Protein AF-A0A5D0V9N5-F1 (afdb_monomer_lite)

pLDDT: mean 90.06, std 8.29, range [40.25, 98.62]

Sequence (244 aa):
MILATLFYDLTHVVIFLVSGIFFWKWIILKLGLVAAMRKLPEWVETPKPIVLSVAAILLSPHAFHIARLGWYDSPALVLSDVYAVTNDGKEVRVPSNFFGTWSVTAAQHRLGRVSSNHFPTVTWGTTQSIRVHENAMKDCSFGTGEDWPFRTNPSKISRIVQLNHAYAEQQAAGRENFHYNWFPHHIWSNPLSFSDFNVVALKEIDHYLYRTVSACVRLGPDGPDVTEVARDEFEIPLLPDVKD

Secondary structure (DSSP, 8-state):
-HHHHHHHHHHHHHHHHHH-B--HHHHHHHHHHHHHHTTS-GGGGSHHHHHHHHHHHHHHHHHS-------B--SEEEEEEEEEEETT--EEEPPGGGGGGGHHHHHTT-S-BS-TTS-S--GGG-BS-HHHHHHHHHHS---TT---TTB--HHHHHHHHHHHHHHHHHHHTTSS---GGGS--SBPPPGGGGTTGGG--GGGEEEEEEEEEEEEEEEETTEEEEEEEEEEEEEEESS-----

Foldseek 3Di:
DLVVLVVVLVVQVVCCVVPVQHPVVSVVVSVVVSVVVVPDDPCCVDVPVVVVVVVCVVCVVVVDPDDDPDKDAFLWFKAKWKWFQFPVRDTATDQLLLLQVCSVCNQQNQLADADPQGQLAGGGRIGPDPVSRVCRRPPSDDDPPRDGPNHDHPVSSLVSQLVSLVVQVVCCVPPQGRPSVVRDDSRGDDCVVRVVVRPHGSVRGQWMKIKMWTWGWDQDPVGIDIHTDDMDMDIRGNDPPPDD

Radius of gyration: 22.36 Å; chains: 1; bounding box: 56×38×58 Å

Structure (mmCIF, N/CA/C/O backbone):
data_AF-A0A5D0V9N5-F1
#
_entry.id   AF-A0A5D0V9N5-F1
#
loop_
_atom_site.group_PDB
_atom_site.id
_atom_site.type_symbol
_atom_site.label_atom_id
_atom_site.label_alt_id
_atom_site.label_comp_id
_atom_site.label_asym_id
_atom_site.label_entity_id
_atom_site.label_seq_id
_atom_site.pdbx_PDB_ins_code
_atom_site.Cartn_x
_atom_site.Cartn_y
_atom_site.Cartn_z
_atom_site.occupancy
_atom_site.B_iso_or_equiv
_atom_site.auth_seq_id
_atom_site.auth_comp_id
_atom_site.auth_asym_id
_atom_site.auth_atom_id
_atom_site.pdbx_PDB_model_num
ATOM 1 N N . MET A 1 1 ? 20.367 -11.073 -26.911 1.00 70.38 1 MET A N 1
ATOM 2 C CA . MET A 1 1 ? 19.261 -10.391 -26.189 1.00 70.38 1 MET A CA 1
ATOM 3 C C . MET A 1 1 ? 18.203 -11.343 -25.624 1.00 70.38 1 MET A C 1
ATOM 5 O O . MET A 1 1 ? 17.833 -11.179 -24.471 1.00 70.38 1 MET A O 1
ATOM 9 N N . ILE A 1 2 ? 17.769 -12.373 -26.365 1.00 77.88 2 ILE A N 1
ATOM 10 C CA . ILE A 1 2 ? 16.736 -13.336 -25.916 1.00 77.88 2 ILE A CA 1
ATOM 11 C C . ILE A 1 2 ? 17.064 -14.009 -24.568 1.00 77.88 2 ILE A C 1
ATOM 13 O O . ILE A 1 2 ? 16.205 -14.064 -23.694 1.00 77.88 2 ILE A O 1
ATOM 17 N N . LEU A 1 3 ? 18.305 -14.474 -24.374 1.00 79.88 3 LEU A N 1
ATOM 18 C CA . LEU A 1 3 ? 18.749 -15.098 -23.116 1.00 79.88 3 LEU A CA 1
ATOM 19 C C . LEU A 1 3 ? 18.584 -14.171 -21.903 1.00 79.88 3 LEU A C 1
ATOM 21 O O . LEU A 1 3 ? 18.102 -14.610 -20.865 1.00 79.88 3 LEU A O 1
ATOM 25 N N . ALA A 1 4 ? 18.919 -12.886 -22.046 1.00 77.44 4 ALA A N 1
ATOM 26 C CA . ALA A 1 4 ? 18.750 -11.906 -20.976 1.00 77.44 4 ALA A CA 1
ATOM 27 C C . ALA A 1 4 ? 17.265 -11.690 -20.641 1.00 77.44 4 ALA A C 1
ATOM 29 O O . ALA A 1 4 ? 16.904 -11.607 -19.472 1.00 77.44 4 ALA A O 1
ATOM 30 N N . THR A 1 5 ? 16.392 -11.656 -21.653 1.00 80.19 5 THR A N 1
ATOM 31 C CA . THR A 1 5 ? 14.940 -11.524 -21.460 1.00 80.19 5 THR A CA 1
ATOM 32 C C . THR A 1 5 ? 14.343 -12.733 -20.735 1.00 80.19 5 THR A C 1
ATOM 34 O O . THR A 1 5 ? 13.574 -12.552 -19.794 1.00 80.19 5 THR A O 1
ATOM 37 N N . LEU A 1 6 ? 14.754 -13.950 -21.108 1.00 80.12 6 LEU A N 1
ATOM 38 C CA . LEU A 1 6 ? 14.320 -15.185 -20.443 1.00 80.12 6 LEU A CA 1
ATOM 39 C C . LEU A 1 6 ? 14.860 -15.300 -19.011 1.00 80.12 6 LEU A C 1
ATOM 41 O O . LEU A 1 6 ? 14.125 -15.699 -18.113 1.00 80.12 6 LEU A O 1
ATOM 45 N N . PHE A 1 7 ? 16.115 -14.906 -18.776 1.00 85.44 7 PHE A N 1
ATOM 46 C CA . PHE A 1 7 ? 16.672 -14.821 -17.423 1.00 85.44 7 PHE A CA 1
ATOM 47 C C . PHE A 1 7 ? 15.847 -13.870 -16.552 1.00 85.44 7 PHE A C 1
ATOM 49 O O . PHE A 1 7 ? 15.480 -14.202 -15.428 1.00 85.44 7 PHE A O 1
ATOM 56 N N . TYR A 1 8 ? 15.477 -12.715 -17.105 1.00 81.88 8 TYR A N 1
ATOM 57 C CA . TYR A 1 8 ? 14.597 -11.779 -16.428 1.00 81.88 8 TYR A CA 1
ATOM 58 C C . TYR A 1 8 ? 13.246 -12.405 -16.068 1.00 81.88 8 TYR A C 1
ATOM 60 O O . TYR A 1 8 ? 12.734 -12.094 -15.000 1.00 81.88 8 TYR A O 1
ATOM 68 N N . ASP A 1 9 ? 12.638 -13.237 -16.916 1.00 83.38 9 ASP A N 1
ATOM 69 C CA . ASP A 1 9 ? 11.390 -13.945 -16.581 1.00 83.38 9 ASP A CA 1
ATOM 70 C C . ASP A 1 9 ? 11.575 -14.953 -15.451 1.00 83.38 9 ASP A C 1
ATOM 72 O O . ASP A 1 9 ? 10.775 -14.969 -14.513 1.00 83.38 9 ASP A O 1
ATOM 76 N N . LEU A 1 10 ? 12.668 -15.718 -15.479 1.00 87.56 10 LEU A N 1
ATOM 77 C CA . LEU A 1 10 ? 13.018 -16.636 -14.398 1.00 87.56 10 LEU A CA 1
ATOM 78 C C . LEU A 1 10 ? 13.113 -15.904 -13.052 1.00 87.56 10 LEU A C 1
ATOM 80 O O . LEU A 1 10 ? 12.542 -16.364 -12.064 1.00 87.56 10 LEU A O 1
ATOM 84 N N . THR A 1 11 ? 13.737 -14.723 -13.016 1.00 86.56 11 THR A N 1
ATOM 85 C CA . THR A 1 11 ? 13.801 -13.903 -11.796 1.00 86.56 11 THR A CA 1
ATOM 86 C C . THR A 1 11 ? 12.414 -13.518 -11.275 1.00 86.56 11 THR A C 1
ATOM 88 O O . THR A 1 11 ? 12.207 -13.504 -10.066 1.00 86.56 11 THR A O 1
ATOM 91 N N . HIS A 1 12 ? 11.430 -13.252 -12.144 1.00 82.62 12 HIS A N 1
ATOM 92 C CA . HIS A 1 12 ? 10.069 -12.926 -11.691 1.00 82.62 12 HIS A CA 1
ATOM 93 C C . HIS A 1 12 ? 9.355 -14.143 -11.099 1.00 82.62 12 HIS A C 1
ATOM 95 O O . HIS A 1 12 ? 8.605 -13.990 -10.138 1.00 82.62 12 HIS A O 1
ATOM 101 N N . VAL A 1 13 ? 9.610 -15.343 -11.630 1.00 83.06 13 VAL A N 1
ATOM 102 C CA . VAL A 1 13 ? 9.107 -16.589 -11.036 1.00 83.06 13 VAL A CA 1
ATOM 103 C C . VAL A 1 13 ? 9.713 -16.795 -9.648 1.00 83.06 13 VAL A C 1
ATOM 105 O O . VAL A 1 13 ? 8.980 -17.079 -8.707 1.00 83.06 13 VAL A O 1
ATOM 108 N N . VAL A 1 14 ? 11.022 -16.577 -9.486 1.00 86.56 14 VAL A N 1
ATOM 109 C CA . VAL A 1 14 ? 11.685 -16.658 -8.172 1.00 86.56 14 VAL A CA 1
ATOM 110 C C . VAL A 1 14 ? 11.104 -15.634 -7.193 1.00 86.56 14 VAL A C 1
ATOM 112 O O . VAL A 1 14 ? 10.746 -16.004 -6.079 1.00 86.56 14 VAL A O 1
ATOM 115 N N . ILE A 1 15 ? 10.939 -14.372 -7.606 1.00 80.00 15 ILE A N 1
ATOM 116 C CA . ILE A 1 15 ? 10.309 -13.335 -6.773 1.00 80.00 15 ILE A CA 1
ATOM 117 C C . ILE A 1 15 ? 8.901 -13.766 -6.362 1.00 80.00 15 ILE A C 1
ATOM 119 O O . ILE A 1 15 ? 8.553 -13.639 -5.190 1.00 80.00 15 ILE A O 1
ATOM 123 N N . PHE A 1 16 ? 8.105 -14.319 -7.278 1.00 80.81 16 PHE A N 1
ATOM 124 C CA . PHE A 1 16 ? 6.767 -14.801 -6.954 1.00 80.81 16 PHE A CA 1
ATOM 125 C C . PHE A 1 16 ? 6.799 -15.921 -5.909 1.00 80.81 16 PHE A C 1
ATOM 127 O O . PHE A 1 16 ? 6.046 -15.864 -4.944 1.00 80.81 16 PHE A O 1
ATOM 134 N N . LEU A 1 17 ? 7.699 -16.895 -6.049 1.00 79.56 17 LEU A N 1
ATOM 135 C CA . LEU A 1 17 ? 7.822 -17.993 -5.086 1.00 79.56 17 LEU A CA 1
ATOM 136 C C . LEU A 1 17 ? 8.305 -17.525 -3.705 1.00 79.56 17 LEU A C 1
ATOM 138 O O . LEU A 1 17 ? 7.868 -18.072 -2.698 1.00 79.56 17 LEU A O 1
ATOM 142 N N . VAL A 1 18 ? 9.186 -16.522 -3.649 1.00 76.25 18 VAL A N 1
ATOM 143 C CA . VAL A 1 18 ? 9.776 -16.031 -2.390 1.00 76.25 18 VAL A CA 1
ATOM 144 C C . VAL A 1 18 ? 8.897 -14.991 -1.687 1.00 76.25 18 VAL A C 1
ATOM 146 O O . VAL A 1 18 ? 8.837 -14.973 -0.463 1.00 76.25 18 VAL A O 1
ATOM 149 N N . SER A 1 19 ? 8.216 -14.121 -2.438 1.00 68.69 19 SER A N 1
ATOM 150 C CA . SER A 1 19 ? 7.474 -12.966 -1.894 1.00 68.69 19 SER A CA 1
ATOM 151 C C . SER A 1 19 ? 5.970 -12.966 -2.177 1.00 68.69 19 SER A C 1
ATOM 153 O O . SER A 1 19 ? 5.256 -12.104 -1.672 1.00 68.69 19 SER A O 1
ATOM 155 N N . GLY A 1 20 ? 5.476 -13.866 -3.031 1.00 70.00 20 GLY A N 1
ATOM 156 C CA . GLY A 1 20 ? 4.086 -13.871 -3.497 1.00 70.00 20 GLY A CA 1
ATOM 157 C C . GLY A 1 20 ? 3.746 -12.774 -4.518 1.00 70.00 20 GLY A C 1
ATOM 158 O O . GLY A 1 20 ? 2.623 -12.727 -5.024 1.00 70.00 20 GLY A O 1
ATOM 159 N N . ILE A 1 21 ? 4.692 -11.893 -4.866 1.00 75.62 21 ILE A N 1
ATOM 160 C CA . ILE A 1 21 ? 4.460 -10.799 -5.817 1.00 75.62 21 ILE A CA 1
ATOM 161 C C . ILE A 1 21 ? 4.468 -11.346 -7.248 1.00 75.62 21 ILE A C 1
ATOM 163 O O . ILE A 1 21 ? 5.502 -11.778 -7.761 1.00 75.62 21 ILE A O 1
ATOM 167 N N . PHE A 1 22 ? 3.309 -11.305 -7.916 1.00 78.94 22 PHE A N 1
ATOM 168 C CA . PHE A 1 22 ? 3.139 -11.894 -9.243 1.00 78.94 22 PHE A CA 1
ATOM 169 C C . PHE A 1 22 ? 3.098 -10.857 -10.368 1.00 78.94 22 PHE A C 1
ATOM 171 O O . PHE A 1 22 ? 2.072 -10.276 -10.727 1.00 78.94 22 PHE A O 1
ATOM 178 N N . PHE A 1 23 ? 4.243 -10.684 -11.011 1.00 77.56 23 PHE A N 1
ATOM 179 C CA . PHE A 1 23 ? 4.465 -9.753 -12.115 1.00 77.56 23 PHE A CA 1
ATOM 180 C C . PHE A 1 23 ? 4.092 -10.327 -13.495 1.00 77.56 23 PHE A C 1
ATOM 182 O O . PHE A 1 23 ? 4.793 -10.117 -14.483 1.00 77.56 23 PHE A O 1
ATOM 189 N N . TRP A 1 24 ? 2.975 -11.042 -13.596 1.00 80.00 24 TRP A N 1
ATOM 190 C CA . TRP A 1 24 ? 2.583 -11.788 -14.801 1.00 80.00 24 TRP A CA 1
ATOM 191 C C . TRP A 1 24 ? 2.510 -10.951 -16.087 1.00 80.00 24 TRP A C 1
ATOM 193 O O . TRP A 1 24 ? 2.863 -11.431 -17.162 1.00 80.00 24 TRP A O 1
ATOM 203 N N . LYS A 1 25 ? 2.131 -9.670 -15.980 1.00 84.81 25 LYS A N 1
ATOM 204 C CA . LYS A 1 25 ? 2.118 -8.729 -17.114 1.00 84.81 25 LYS A CA 1
ATOM 205 C C . LYS A 1 25 ? 3.505 -8.578 -17.747 1.00 84.81 25 LYS A C 1
ATOM 207 O O . LYS A 1 25 ? 3.617 -8.512 -18.968 1.00 84.81 25 LYS A O 1
ATOM 212 N N . TRP A 1 26 ? 4.556 -8.560 -16.925 1.00 83.25 26 TRP A N 1
ATOM 213 C CA . TRP A 1 26 ? 5.937 -8.456 -17.393 1.00 83.25 26 TRP A CA 1
ATOM 214 C C . TRP A 1 26 ? 6.395 -9.726 -18.098 1.00 83.25 26 TRP A C 1
ATOM 216 O O . TRP A 1 26 ? 7.095 -9.619 -19.099 1.00 83.25 26 TRP A O 1
ATOM 226 N N . ILE A 1 27 ? 5.954 -10.895 -17.626 1.00 83.31 27 ILE A N 1
ATOM 227 C CA . ILE A 1 27 ? 6.230 -12.179 -18.282 1.00 83.31 27 ILE A CA 1
ATOM 228 C C . ILE A 1 27 ? 5.608 -12.190 -19.683 1.00 83.31 27 ILE A C 1
ATOM 230 O O . ILE A 1 27 ? 6.299 -12.436 -20.667 1.00 83.31 27 ILE A O 1
ATOM 234 N N . ILE A 1 28 ? 4.325 -11.830 -19.810 1.00 87.75 28 ILE A N 1
ATOM 235 C CA . ILE A 1 28 ? 3.654 -11.760 -21.122 1.00 87.75 28 ILE A CA 1
ATOM 236 C C . ILE A 1 28 ? 4.355 -10.763 -22.050 1.00 87.75 28 ILE A C 1
ATOM 238 O O . ILE A 1 28 ? 4.625 -11.086 -23.208 1.00 87.75 28 ILE A O 1
ATOM 242 N N . LEU A 1 29 ? 4.682 -9.567 -21.549 1.00 88.25 29 LEU A N 1
ATOM 243 C CA . LEU A 1 29 ? 5.388 -8.552 -22.330 1.00 88.25 29 LEU A CA 1
ATOM 244 C C . LEU A 1 29 ? 6.733 -9.078 -22.847 1.00 88.25 29 LEU A C 1
ATOM 246 O O . LEU A 1 29 ? 7.053 -8.907 -24.021 1.00 88.25 29 LEU A O 1
ATOM 250 N N . LYS A 1 30 ? 7.512 -9.741 -21.992 1.00 85.25 30 LYS A N 1
ATOM 251 C CA . LYS A 1 30 ? 8.829 -10.279 -22.344 1.00 85.25 30 LYS A CA 1
ATOM 252 C C . LYS A 1 30 ? 8.749 -11.445 -23.314 1.00 85.25 30 LYS A C 1
ATOM 254 O O . LYS A 1 30 ? 9.534 -11.476 -24.258 1.00 85.25 30 LYS A O 1
ATOM 259 N N . LEU A 1 31 ? 7.769 -12.335 -23.171 1.00 87.19 31 LEU A N 1
ATOM 260 C CA . LEU A 1 31 ? 7.497 -13.367 -24.173 1.00 87.19 31 LEU A CA 1
ATOM 261 C C . LEU A 1 31 ? 7.138 -12.744 -25.530 1.00 87.19 31 LEU A C 1
ATOM 263 O O . LEU A 1 31 ? 7.654 -13.179 -26.561 1.00 87.19 31 LEU A O 1
ATOM 267 N N . GLY A 1 32 ? 6.332 -11.677 -25.531 1.00 89.62 32 GLY A N 1
ATOM 268 C CA . GLY A 1 32 ? 6.040 -10.882 -26.725 1.00 89.62 32 GLY A CA 1
ATOM 269 C C . GLY A 1 32 ? 7.296 -10.261 -27.344 1.00 89.62 32 GLY A C 1
ATOM 270 O O . GLY A 1 32 ? 7.497 -10.362 -28.554 1.00 89.62 32 GLY A O 1
ATOM 271 N N . LEU A 1 33 ? 8.187 -9.694 -26.523 1.00 87.56 33 LEU A N 1
ATOM 272 C CA . LEU A 1 33 ? 9.476 -9.160 -26.973 1.00 87.56 33 LEU A CA 1
ATOM 273 C C . LEU A 1 33 ? 10.376 -10.255 -27.550 1.00 87.56 33 LEU A C 1
ATOM 275 O O . LEU A 1 33 ? 10.969 -10.047 -28.602 1.00 87.56 33 LEU A O 1
ATOM 279 N N . VAL A 1 34 ? 10.460 -11.432 -26.925 1.00 87.81 34 VAL A N 1
ATOM 280 C CA . VAL A 1 34 ? 11.217 -12.574 -27.466 1.00 87.81 34 VAL A CA 1
ATOM 281 C C . VAL A 1 34 ? 10.656 -12.999 -28.821 1.00 87.81 34 VAL A C 1
ATOM 283 O O . VAL A 1 34 ? 11.424 -13.203 -29.762 1.00 87.81 34 VAL A O 1
ATOM 286 N N . ALA A 1 35 ? 9.331 -13.095 -28.950 1.00 89.94 35 ALA A N 1
ATOM 287 C CA . ALA A 1 35 ? 8.680 -13.434 -30.211 1.00 89.94 35 ALA A CA 1
ATOM 288 C C . ALA A 1 35 ? 8.935 -12.378 -31.301 1.00 89.94 35 ALA A C 1
ATOM 290 O O . ALA A 1 35 ? 9.189 -12.741 -32.450 1.00 89.94 35 ALA A O 1
ATOM 291 N N . ALA A 1 36 ? 8.912 -11.091 -30.945 1.00 88.81 36 ALA A N 1
ATOM 292 C CA . ALA A 1 36 ? 9.215 -9.993 -31.858 1.00 88.81 36 ALA A CA 1
ATOM 293 C C . ALA A 1 36 ? 10.693 -9.989 -32.276 1.00 88.81 36 ALA A C 1
ATOM 295 O O . ALA A 1 36 ? 10.985 -9.923 -33.467 1.00 88.81 36 ALA A O 1
ATOM 296 N N . MET A 1 37 ? 11.620 -10.145 -31.323 1.00 86.44 37 MET A N 1
ATOM 297 C CA . MET A 1 37 ? 13.066 -10.168 -31.578 1.00 86.44 37 MET A CA 1
ATOM 298 C C . MET A 1 37 ? 13.471 -11.287 -32.535 1.00 86.44 37 MET A C 1
ATOM 300 O O . MET A 1 37 ? 14.328 -11.076 -33.383 1.00 86.44 37 MET A O 1
ATOM 304 N N . ARG A 1 38 ? 12.814 -12.452 -32.470 1.00 87.44 38 ARG A N 1
ATOM 305 C CA . ARG A 1 38 ? 13.055 -13.564 -33.411 1.00 87.44 38 ARG A CA 1
ATOM 306 C C . ARG A 1 38 ? 12.727 -13.233 -34.869 1.00 87.44 38 ARG A C 1
ATOM 308 O O . ARG A 1 38 ? 13.156 -13.960 -35.755 1.00 87.44 38 ARG A O 1
ATOM 315 N N . LYS A 1 39 ? 11.932 -12.190 -35.115 1.00 90.38 39 LYS A N 1
ATOM 316 C CA . LYS A 1 39 ? 11.557 -11.729 -36.458 1.00 90.38 39 LYS A CA 1
ATOM 317 C C . LYS A 1 39 ? 12.347 -10.500 -36.901 1.00 90.38 39 LYS A C 1
ATOM 319 O O . LYS A 1 39 ? 12.124 -10.021 -38.011 1.00 90.38 39 LYS A O 1
ATOM 324 N N . LEU A 1 40 ? 13.216 -9.960 -36.045 1.00 87.50 40 LEU A N 1
ATOM 325 C CA . LEU A 1 40 ? 14.008 -8.793 -36.397 1.00 87.50 40 LEU A CA 1
ATOM 326 C C . LEU A 1 40 ? 15.146 -9.194 -37.346 1.00 87.50 40 LEU A C 1
ATOM 328 O O . LEU A 1 40 ? 15.762 -10.241 -37.161 1.00 87.50 40 LEU A O 1
ATOM 332 N N . PRO A 1 41 ? 15.433 -8.368 -38.360 1.00 89.31 41 PRO A N 1
ATOM 333 C CA . PRO A 1 41 ? 16.572 -8.584 -39.239 1.00 89.31 41 PRO A CA 1
ATOM 334 C C . PRO A 1 41 ? 17.895 -8.327 -38.501 1.00 89.31 41 PRO A C 1
ATOM 336 O O . PRO A 1 41 ? 17.977 -7.445 -37.646 1.00 89.31 41 PRO A O 1
ATOM 339 N N . GLU A 1 42 ? 18.953 -9.044 -38.888 1.00 86.31 42 GLU A N 1
ATOM 340 C CA . GLU A 1 42 ? 20.269 -9.007 -38.221 1.00 86.31 42 GLU A CA 1
ATOM 341 C C . GLU A 1 42 ? 20.887 -7.602 -38.141 1.00 86.31 42 GLU A C 1
ATOM 343 O O . GLU A 1 42 ? 21.639 -7.304 -37.215 1.00 86.31 42 GLU A O 1
ATOM 348 N N . TRP A 1 43 ? 20.538 -6.693 -39.063 1.00 89.06 43 TRP A N 1
ATOM 349 C CA . TRP A 1 43 ? 21.060 -5.324 -39.043 1.00 89.06 43 TRP A CA 1
ATOM 350 C C . TRP A 1 43 ? 20.708 -4.564 -37.756 1.00 89.06 43 TRP A C 1
ATOM 352 O O . TRP A 1 43 ? 21.430 -3.635 -37.390 1.00 89.06 43 TRP A O 1
ATOM 362 N N . VAL A 1 44 ? 19.641 -4.955 -37.049 1.00 86.62 44 VAL A N 1
ATOM 363 C CA . VAL A 1 44 ? 19.232 -4.343 -35.773 1.00 86.62 44 VAL A CA 1
ATOM 364 C C . VAL A 1 44 ? 20.263 -4.594 -34.668 1.00 86.62 44 VAL A C 1
ATOM 366 O O . VAL A 1 44 ? 20.392 -3.776 -33.761 1.00 86.62 44 VAL A O 1
ATOM 369 N N . GLU A 1 45 ? 21.052 -5.665 -34.768 1.00 83.19 45 GLU A N 1
ATOM 370 C CA . GLU A 1 45 ? 22.123 -5.979 -33.813 1.00 83.19 45 GLU A CA 1
ATOM 371 C C . GLU A 1 45 ? 23.452 -5.276 -34.149 1.00 83.19 45 GLU A C 1
ATOM 373 O O . GLU A 1 45 ? 24.451 -5.446 -33.451 1.00 83.19 45 GLU A O 1
ATOM 378 N N . THR A 1 46 ? 23.491 -4.450 -35.201 1.00 90.50 46 THR A N 1
ATOM 379 C CA . THR A 1 46 ? 24.698 -3.683 -35.539 1.00 90.50 46 THR A CA 1
ATOM 380 C C . THR A 1 46 ? 24.924 -2.515 -34.565 1.00 90.50 46 THR A C 1
ATOM 382 O O . THR A 1 46 ? 23.991 -2.047 -33.906 1.00 90.50 46 THR A O 1
ATOM 385 N N . PRO A 1 47 ? 26.150 -1.963 -34.478 1.00 93.00 47 PRO A N 1
ATOM 386 C CA . PRO A 1 47 ? 26.445 -0.880 -33.538 1.00 93.00 47 PRO A CA 1
ATOM 387 C C . PRO A 1 47 ? 25.588 0.378 -33.730 1.00 93.00 47 PRO A C 1
ATOM 389 O O . PRO A 1 47 ? 25.287 1.064 -32.759 1.00 93.00 47 PRO A O 1
ATOM 392 N N . LYS A 1 48 ? 25.168 0.696 -34.964 1.00 94.44 48 LYS A N 1
ATOM 393 C CA . LYS A 1 48 ? 24.420 1.931 -35.262 1.00 94.44 48 LYS A CA 1
ATOM 394 C C . LYS A 1 48 ? 23.044 1.971 -34.565 1.00 94.44 48 LYS A C 1
ATOM 396 O O . LYS A 1 48 ? 22.824 2.908 -33.797 1.00 94.44 48 LYS A O 1
ATOM 401 N N . PRO A 1 49 ? 22.131 0.996 -34.762 1.00 92.06 49 PRO A N 1
ATOM 402 C CA . PRO A 1 49 ? 20.872 0.938 -34.016 1.00 92.06 49 PRO A CA 1
ATOM 403 C C . PRO A 1 49 ? 21.060 0.867 -32.502 1.00 92.06 49 PRO A C 1
ATOM 405 O O . PRO A 1 49 ? 20.288 1.487 -31.772 1.00 92.06 49 PRO A O 1
ATOM 408 N N . ILE A 1 50 ? 22.093 0.166 -32.022 1.00 88.31 50 ILE A N 1
ATOM 409 C CA . ILE A 1 50 ? 22.401 0.079 -30.588 1.00 88.31 50 ILE A CA 1
ATOM 410 C C . ILE A 1 50 ? 22.739 1.463 -30.027 1.00 88.31 50 ILE A C 1
ATOM 412 O O . ILE A 1 50 ? 22.139 1.885 -29.040 1.00 88.31 50 ILE A O 1
ATOM 416 N N . VAL A 1 51 ? 23.641 2.204 -30.679 1.00 95.62 51 VAL A N 1
ATOM 417 C CA . VAL A 1 51 ? 24.020 3.565 -30.267 1.00 95.62 51 VAL A CA 1
ATOM 418 C C . VAL A 1 51 ? 22.814 4.502 -30.301 1.00 95.62 51 VAL A C 1
ATOM 420 O O . VAL A 1 51 ? 22.593 5.237 -29.341 1.00 95.62 51 VAL A O 1
ATOM 423 N N . LEU A 1 52 ? 21.999 4.445 -31.360 1.00 95.38 52 LEU A N 1
ATOM 424 C CA . LEU A 1 52 ? 20.770 5.242 -31.450 1.00 95.38 52 LEU A CA 1
ATOM 425 C C . LEU A 1 52 ? 19.776 4.894 -30.334 1.00 95.38 52 LEU A C 1
ATOM 427 O O . LEU A 1 52 ? 19.168 5.792 -29.757 1.00 95.38 52 LEU A O 1
ATOM 431 N N . SER A 1 53 ? 19.645 3.613 -29.988 1.00 91.25 53 SER A N 1
ATOM 432 C CA . SER A 1 53 ? 18.766 3.154 -28.906 1.00 91.25 53 SER A CA 1
ATOM 433 C C . SER A 1 53 ? 19.257 3.628 -27.540 1.00 91.25 53 SER A C 1
ATOM 435 O O . SER A 1 53 ? 18.466 4.118 -26.739 1.00 91.25 53 SER A O 1
ATOM 437 N N . VAL A 1 54 ? 20.565 3.546 -27.278 1.00 93.69 54 VAL A N 1
ATOM 438 C CA . VAL A 1 54 ? 21.174 4.068 -26.044 1.00 93.69 54 VAL A CA 1
ATOM 439 C C . VAL A 1 54 ? 20.979 5.581 -25.955 1.00 93.69 54 VAL A C 1
ATOM 441 O O . VAL A 1 54 ? 20.555 6.074 -24.912 1.00 93.69 54 VAL A O 1
ATOM 444 N N . ALA A 1 55 ? 21.210 6.319 -27.045 1.00 96.12 55 ALA A N 1
ATOM 445 C CA . ALA A 1 55 ? 20.962 7.757 -27.087 1.00 96.12 55 ALA A CA 1
ATOM 446 C C . ALA A 1 55 ? 19.487 8.080 -26.804 1.00 96.12 55 ALA A C 1
ATOM 448 O O . ALA A 1 55 ? 19.204 8.951 -25.986 1.00 96.12 55 ALA A O 1
ATOM 449 N N . ALA A 1 56 ? 18.547 7.342 -27.401 1.00 95.50 56 ALA A N 1
ATOM 450 C CA . ALA A 1 56 ? 17.121 7.504 -27.131 1.00 95.50 56 ALA A CA 1
ATOM 451 C C . ALA A 1 56 ? 16.772 7.237 -25.656 1.00 95.50 56 ALA A C 1
ATOM 453 O O . ALA A 1 56 ? 16.009 7.998 -25.067 1.00 95.50 56 ALA A O 1
ATOM 454 N N . ILE A 1 57 ? 17.361 6.208 -25.034 1.00 92.69 57 ILE A N 1
ATOM 455 C CA . ILE A 1 57 ? 17.177 5.910 -23.604 1.00 92.69 57 ILE A CA 1
ATOM 456 C C . ILE A 1 57 ? 17.713 7.055 -22.739 1.00 92.69 57 ILE A C 1
ATOM 458 O O . ILE A 1 57 ? 16.997 7.537 -21.862 1.00 92.69 57 ILE A O 1
ATOM 462 N N . LEU A 1 58 ? 18.936 7.524 -22.998 1.00 93.44 58 LEU A N 1
ATOM 463 C CA . LEU A 1 58 ? 19.567 8.597 -22.223 1.00 93.44 58 LEU A CA 1
ATOM 464 C C . LEU A 1 58 ? 18.843 9.940 -22.376 1.00 93.44 58 LEU A C 1
ATOM 466 O O . LEU A 1 58 ? 18.770 10.703 -21.418 1.00 93.44 58 LEU A O 1
ATOM 470 N N . LEU A 1 59 ? 18.285 10.215 -23.557 1.00 95.81 59 LEU A N 1
ATOM 471 C CA . LEU A 1 59 ? 17.546 11.447 -23.847 1.00 95.81 59 LEU A CA 1
ATOM 472 C C . LEU A 1 59 ? 16.062 11.369 -23.465 1.00 95.81 59 LEU A C 1
ATOM 474 O O . LEU A 1 59 ? 15.405 12.405 -23.366 1.00 95.81 59 LEU A O 1
ATOM 478 N N . SER A 1 60 ? 15.532 10.172 -23.197 1.00 94.88 60 SER A N 1
ATOM 479 C CA . SER A 1 60 ? 14.127 9.976 -22.825 1.00 94.88 60 SER A CA 1
AT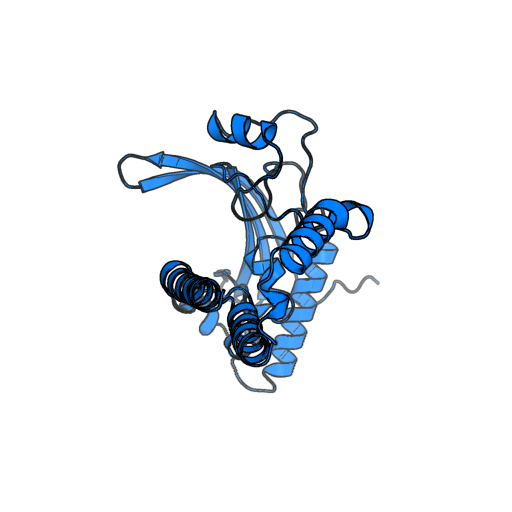OM 480 C C . SER A 1 60 ? 13.626 10.836 -21.651 1.00 94.88 60 SER A C 1
ATOM 482 O O . SER A 1 60 ? 12.484 11.287 -21.755 1.00 94.88 60 SER A O 1
ATOM 484 N N . PRO A 1 61 ? 14.412 11.174 -20.599 1.00 93.44 61 PRO A N 1
ATOM 485 C CA . PRO A 1 61 ? 13.920 12.018 -19.508 1.00 93.44 61 PRO A CA 1
ATOM 486 C C . PRO A 1 61 ? 13.545 13.441 -19.946 1.00 93.44 61 PRO A C 1
ATOM 488 O O . PRO A 1 61 ? 12.812 14.122 -19.235 1.00 93.44 61 PRO A O 1
ATOM 491 N N . HIS A 1 62 ? 14.049 13.907 -21.096 1.00 93.69 62 HIS A N 1
ATOM 492 C CA . HIS A 1 62 ? 13.719 15.228 -21.639 1.00 93.69 62 HIS A CA 1
ATOM 493 C C . HIS A 1 62 ? 12.388 15.251 -22.395 1.00 93.69 62 HIS A C 1
ATOM 495 O O . HIS A 1 62 ? 11.790 16.314 -22.540 1.00 93.69 62 HIS A O 1
ATOM 501 N N . ALA A 1 63 ? 11.934 14.098 -22.887 1.00 94.81 63 ALA A N 1
ATOM 502 C CA . ALA A 1 63 ? 10.702 13.972 -23.663 1.00 94.81 63 ALA A CA 1
ATOM 503 C C . ALA A 1 63 ? 9.568 13.307 -22.870 1.00 94.81 63 ALA A C 1
ATOM 505 O O . ALA A 1 63 ? 8.395 13.552 -23.143 1.00 94.81 63 ALA A O 1
ATOM 506 N N . PHE A 1 64 ? 9.908 12.471 -21.887 1.00 93.44 64 PHE A N 1
ATOM 507 C CA . PHE A 1 64 ? 8.959 11.660 -21.139 1.00 93.44 64 PHE A CA 1
ATOM 508 C C . PHE A 1 64 ? 9.165 11.811 -19.638 1.00 93.44 64 PHE A C 1
ATOM 510 O O . PHE A 1 64 ? 10.284 11.906 -19.136 1.00 93.44 64 PHE A O 1
ATOM 517 N N . HIS A 1 65 ? 8.061 11.749 -18.899 1.00 89.50 65 HIS A N 1
ATOM 518 C CA . HIS A 1 65 ? 8.122 11.601 -17.456 1.00 89.50 65 HIS A CA 1
ATOM 519 C C . HIS A 1 65 ? 8.547 10.170 -17.103 1.00 89.50 65 HIS A C 1
ATOM 521 O O . HIS A 1 65 ? 7.818 9.214 -17.371 1.00 89.50 65 HIS A O 1
ATOM 527 N N . ILE A 1 66 ? 9.723 10.020 -16.494 1.00 84.69 66 ILE A N 1
ATOM 528 C CA . ILE A 1 66 ? 10.236 8.720 -16.053 1.00 84.69 66 ILE A CA 1
ATOM 529 C C . ILE A 1 66 ? 9.876 8.508 -14.587 1.00 84.69 66 ILE A C 1
ATOM 531 O O . ILE A 1 66 ? 10.339 9.239 -13.708 1.00 84.69 66 ILE A O 1
ATOM 535 N N . ALA A 1 67 ? 9.098 7.461 -14.318 1.00 81.00 67 ALA A N 1
ATOM 536 C CA . ALA A 1 67 ? 8.848 7.009 -12.959 1.00 81.00 67 ALA A CA 1
ATOM 537 C C . ALA A 1 67 ? 10.161 6.518 -12.325 1.00 81.00 67 ALA A C 1
ATOM 539 O O . ALA A 1 67 ? 10.774 5.556 -12.791 1.00 81.00 67 ALA A O 1
ATOM 540 N N . ARG A 1 68 ? 10.598 7.175 -11.247 1.00 80.81 68 ARG A N 1
ATOM 541 C CA . ARG A 1 68 ? 11.763 6.742 -10.467 1.00 80.81 68 ARG A CA 1
ATOM 542 C C . ARG A 1 68 ? 11.346 5.599 -9.550 1.00 80.81 68 ARG A C 1
ATOM 544 O O . ARG A 1 68 ? 10.691 5.824 -8.538 1.00 80.81 68 ARG A O 1
ATOM 551 N N . LEU A 1 69 ? 11.733 4.383 -9.920 1.00 81.12 69 LEU A N 1
ATOM 552 C CA . LEU A 1 69 ? 11.454 3.158 -9.164 1.00 81.12 69 LEU A CA 1
ATOM 553 C C . LEU A 1 69 ? 12.578 2.796 -8.180 1.00 81.12 69 LEU A C 1
ATOM 555 O O . LEU A 1 69 ? 12.624 1.671 -7.711 1.00 81.12 69 LEU A O 1
ATOM 559 N N . GLY A 1 70 ? 13.504 3.713 -7.895 1.00 86.19 70 GLY A N 1
ATOM 560 C CA . GLY A 1 70 ? 14.498 3.531 -6.839 1.00 86.19 70 GLY A CA 1
ATOM 561 C C . GLY A 1 70 ? 13.949 3.988 -5.490 1.00 86.19 70 GLY A C 1
ATOM 562 O O . GLY A 1 70 ? 13.262 5.013 -5.418 1.00 86.19 70 GLY A O 1
ATOM 563 N N . TRP A 1 71 ? 14.265 3.240 -4.437 1.00 92.31 71 TRP A N 1
ATOM 564 C CA . TRP A 1 71 ? 13.976 3.587 -3.048 1.00 92.31 71 TRP A CA 1
ATOM 565 C C . TRP A 1 71 ? 15.068 3.034 -2.127 1.00 92.31 71 TRP A C 1
ATOM 567 O O . TRP A 1 71 ? 15.823 2.140 -2.502 1.00 92.31 71 TRP A O 1
ATOM 577 N N . TYR A 1 72 ? 15.127 3.583 -0.922 1.00 94.50 72 TYR A N 1
ATOM 578 C CA . TYR A 1 72 ? 15.864 3.048 0.210 1.00 94.50 72 TYR A CA 1
ATOM 579 C C . TYR A 1 72 ? 14.890 2.298 1.113 1.00 94.50 72 TYR A C 1
ATOM 581 O O . TYR A 1 72 ? 13.823 2.829 1.430 1.00 94.50 72 TYR A O 1
ATOM 589 N N . ASP A 1 73 ? 15.248 1.093 1.540 1.00 94.06 73 ASP A N 1
ATOM 590 C CA . ASP A 1 73 ? 14.558 0.410 2.635 1.00 94.06 73 ASP A CA 1
ATOM 591 C C . ASP A 1 73 ? 14.990 1.018 3.975 1.00 94.06 73 ASP A C 1
ATOM 593 O O . ASP A 1 73 ? 16.111 1.515 4.114 1.00 94.06 73 ASP A O 1
ATOM 597 N N . SER A 1 74 ? 14.107 1.025 4.971 1.00 95.44 74 SER A N 1
ATOM 598 C CA . SER A 1 74 ? 14.426 1.554 6.297 1.00 95.44 74 SER A CA 1
ATOM 599 C C . SER A 1 74 ? 13.674 0.802 7.397 1.00 95.44 74 SER A C 1
ATOM 601 O O . SER A 1 74 ? 12.624 0.217 7.122 1.00 95.44 74 SER A O 1
ATOM 603 N N . PRO A 1 75 ? 14.159 0.839 8.651 1.00 96.12 75 PRO A N 1
ATOM 604 C CA . PRO A 1 75 ? 13.478 0.212 9.784 1.00 96.12 75 PRO A CA 1
ATOM 605 C C . PRO A 1 75 ? 12.202 0.949 10.222 1.00 96.12 75 PRO A C 1
ATOM 607 O O . PRO A 1 75 ? 11.465 0.447 11.066 1.00 96.12 75 PRO A O 1
ATOM 610 N N . ALA A 1 76 ? 11.942 2.146 9.693 1.00 96.56 76 ALA A N 1
ATOM 611 C CA . ALA A 1 76 ? 10.822 2.989 10.087 1.00 96.56 76 ALA A CA 1
ATOM 612 C C . ALA A 1 76 ? 9.559 2.619 9.298 1.00 96.56 76 ALA A C 1
ATOM 614 O O . ALA A 1 76 ? 9.230 3.216 8.267 1.00 96.56 76 ALA A O 1
ATOM 615 N N . LEU A 1 77 ? 8.845 1.613 9.789 1.00 95.69 77 LEU A N 1
ATOM 616 C CA . LEU A 1 77 ? 7.665 1.046 9.153 1.00 95.69 77 LEU A CA 1
ATOM 617 C C . LEU A 1 77 ? 6.416 1.883 9.447 1.00 95.69 77 LEU A C 1
ATOM 619 O O . LEU A 1 77 ? 6.194 2.294 10.582 1.00 95.69 77 LEU A O 1
ATOM 623 N N . VAL A 1 78 ? 5.571 2.080 8.434 1.00 95.12 78 VAL A N 1
ATOM 624 C CA . VAL A 1 78 ? 4.206 2.591 8.611 1.00 95.12 78 VAL A CA 1
ATOM 625 C C . VAL A 1 78 ? 3.238 1.633 7.932 1.00 95.12 78 VAL A C 1
ATOM 627 O O . VAL A 1 78 ? 3.312 1.429 6.718 1.00 95.12 78 VAL A O 1
ATOM 630 N N . LEU A 1 79 ? 2.340 1.053 8.721 1.00 94.88 79 LEU A N 1
ATOM 631 C CA . LEU A 1 79 ? 1.310 0.123 8.274 1.00 94.88 79 LEU A CA 1
ATOM 632 C C . LEU A 1 79 ? -0.048 0.789 8.421 1.00 94.88 79 LEU A C 1
ATOM 634 O O . LEU A 1 79 ? -0.369 1.294 9.488 1.00 94.88 79 LEU A O 1
ATOM 638 N N . SER A 1 80 ? -0.843 0.774 7.360 1.00 95.88 80 SER A N 1
ATOM 639 C CA . SER A 1 80 ? -2.239 1.204 7.389 1.00 95.88 80 SER A CA 1
ATOM 640 C C . SER A 1 80 ? -3.124 0.039 6.979 1.00 95.88 80 SER A C 1
ATOM 642 O O . SER A 1 80 ? -3.101 -0.369 5.815 1.00 95.88 80 SER A O 1
ATOM 644 N N . ASP A 1 81 ? -3.868 -0.503 7.932 1.00 96.88 81 ASP A N 1
ATOM 645 C CA . ASP A 1 81 ? -4.665 -1.715 7.787 1.00 96.88 81 ASP A CA 1
ATOM 646 C C . ASP A 1 81 ? -6.145 -1.443 8.052 1.00 96.88 81 ASP A C 1
ATOM 648 O O . ASP A 1 81 ? -6.510 -0.555 8.824 1.00 96.88 81 ASP A O 1
ATOM 652 N N . VAL A 1 82 ? -6.995 -2.243 7.411 1.00 98.31 82 VAL A N 1
ATOM 653 C CA . VAL A 1 82 ? -8.436 -2.271 7.670 1.00 98.31 82 VAL A CA 1
ATOM 654 C C . VAL A 1 82 ? -8.748 -3.538 8.454 1.00 98.31 82 VAL A C 1
ATOM 656 O O . VAL A 1 82 ? -8.299 -4.624 8.082 1.00 98.31 82 VAL A O 1
ATOM 659 N N . TYR A 1 83 ? -9.534 -3.401 9.512 1.00 98.62 83 TYR A N 1
ATOM 660 C CA . TYR A 1 83 ? -10.075 -4.505 10.295 1.00 98.62 83 TYR A CA 1
ATOM 661 C C . TYR A 1 83 ? -11.595 -4.476 10.173 1.00 98.62 83 TYR A C 1
ATOM 663 O O . TYR A 1 83 ? -12.189 -3.404 10.180 1.00 98.62 83 TYR A O 1
ATOM 671 N N . ALA A 1 84 ? -12.220 -5.634 10.014 1.00 98.25 84 ALA A N 1
ATOM 672 C CA . ALA A 1 84 ? -13.653 -5.799 10.184 1.00 98.25 84 ALA A CA 1
ATOM 673 C C . ALA A 1 84 ? -13.916 -6.124 11.651 1.00 98.25 84 ALA A C 1
ATOM 675 O O . ALA A 1 84 ? -13.233 -6.982 12.211 1.00 98.25 84 ALA A O 1
ATOM 676 N N . VAL A 1 85 ? -14.882 -5.446 12.254 1.00 98.56 85 VAL A N 1
ATOM 677 C CA . VAL A 1 85 ? -15.378 -5.767 13.590 1.00 98.56 85 VAL A CA 1
ATOM 678 C C . VAL A 1 85 ? -16.695 -6.491 13.407 1.00 98.56 85 VAL A C 1
ATOM 680 O O . VAL A 1 85 ? -17.613 -5.960 12.783 1.00 98.56 85 VAL A O 1
ATOM 683 N N . THR A 1 86 ? -16.765 -7.732 13.869 1.00 97.38 86 THR A N 1
ATOM 684 C CA . THR A 1 86 ? -17.980 -8.543 13.771 1.00 97.38 86 THR A CA 1
ATOM 685 C C . THR A 1 86 ? -18.975 -8.200 14.880 1.00 97.38 86 THR A C 1
ATOM 687 O O . THR A 1 86 ? -18.620 -7.574 15.876 1.00 97.38 86 THR A O 1
ATOM 690 N N . ASN A 1 87 ? -20.230 -8.631 14.735 1.00 97.00 87 ASN A N 1
ATOM 691 C CA . ASN A 1 87 ? -21.316 -8.382 15.696 1.00 97.00 87 ASN A CA 1
ATOM 692 C C . ASN A 1 87 ? -21.026 -8.898 17.122 1.00 97.00 87 ASN A C 1
ATOM 694 O O . ASN A 1 87 ? -21.632 -8.433 18.085 1.00 97.00 87 ASN A O 1
ATOM 698 N N . ASP A 1 88 ? -20.124 -9.871 17.269 1.00 96.56 88 ASP A N 1
ATOM 699 C CA . ASP A 1 88 ? -19.640 -10.392 18.555 1.00 96.56 88 ASP A CA 1
ATOM 700 C C . ASP A 1 88 ? -18.414 -9.630 19.106 1.00 96.56 88 ASP A C 1
ATOM 702 O O . ASP A 1 88 ? -17.888 -9.981 20.163 1.00 96.56 88 ASP A O 1
ATOM 706 N N . GLY A 1 89 ? -17.961 -8.585 18.408 1.00 97.06 89 GLY A N 1
ATOM 707 C CA . GLY A 1 89 ? -16.839 -7.727 18.780 1.00 97.06 89 GLY A CA 1
ATOM 708 C C . GLY A 1 89 ? -15.460 -8.237 18.353 1.00 97.06 89 GLY A C 1
ATOM 709 O O . GLY A 1 89 ? -14.457 -7.626 18.727 1.00 97.06 89 GLY A O 1
ATOM 710 N N . LYS A 1 90 ? -15.355 -9.337 17.591 1.00 97.50 90 LYS A N 1
ATOM 711 C CA . LYS A 1 90 ? -14.052 -9.826 17.109 1.00 97.50 90 LYS A CA 1
ATOM 712 C C . LYS A 1 90 ? -13.497 -8.894 16.026 1.00 97.50 90 LYS A C 1
ATOM 714 O O . LYS A 1 90 ? -14.126 -8.653 14.999 1.00 97.50 90 LYS A O 1
ATOM 719 N N . GLU A 1 91 ? -12.267 -8.423 16.222 1.00 98.06 91 GLU A N 1
ATOM 720 C CA . GLU A 1 91 ? -11.507 -7.729 15.181 1.00 98.06 91 GLU A CA 1
ATOM 721 C C . GLU A 1 91 ? -10.820 -8.738 14.256 1.00 98.06 91 GLU A C 1
ATOM 723 O O . GLU A 1 91 ? -10.026 -9.577 14.691 1.00 98.06 91 GLU A O 1
ATOM 728 N N . VAL A 1 92 ? -11.080 -8.630 12.956 1.00 97.38 92 VAL A N 1
ATOM 729 C CA . VAL A 1 92 ? -10.491 -9.495 11.933 1.00 97.38 92 VAL A CA 1
ATOM 730 C C . VAL A 1 92 ? -9.840 -8.642 10.854 1.00 97.38 92 VAL A C 1
ATOM 732 O O . VAL A 1 92 ? -10.491 -7.823 10.209 1.00 97.38 92 VAL A O 1
ATOM 735 N N . ARG A 1 93 ? -8.537 -8.830 10.623 1.00 97.56 93 ARG A N 1
ATOM 736 C CA . ARG A 1 93 ? -7.809 -8.072 9.597 1.00 97.56 93 ARG A CA 1
ATOM 737 C C . ARG A 1 93 ? -8.363 -8.390 8.207 1.00 97.56 93 ARG A C 1
ATOM 739 O O . ARG A 1 93 ? -8.454 -9.553 7.820 1.00 97.56 93 ARG A O 1
ATOM 746 N N . VAL A 1 94 ? -8.673 -7.355 7.434 1.00 97.62 94 VAL A N 1
ATOM 747 C CA . VAL A 1 94 ? -9.209 -7.482 6.076 1.00 97.62 94 VAL A CA 1
ATOM 748 C C . VAL A 1 94 ? -8.052 -7.666 5.083 1.00 97.62 94 VAL A C 1
ATOM 750 O O . VAL A 1 94 ? -7.121 -6.855 5.072 1.00 97.62 94 VAL A O 1
ATOM 753 N N . PRO A 1 95 ? -8.076 -8.695 4.218 1.00 96.69 95 PRO A N 1
ATOM 754 C CA . PRO A 1 95 ? -7.059 -8.883 3.193 1.00 96.69 95 PRO A CA 1
ATOM 755 C C . PRO A 1 95 ? -7.111 -7.758 2.160 1.00 96.69 95 PRO A C 1
ATOM 757 O O . PRO A 1 95 ? -8.183 -7.331 1.734 1.00 96.69 95 PRO A O 1
ATOM 760 N N . SER A 1 96 ? -5.951 -7.334 1.658 1.00 96.25 96 SER A N 1
ATOM 761 C CA . SER A 1 96 ? -5.882 -6.337 0.583 1.00 96.25 96 SER A CA 1
ATOM 762 C C . SER A 1 96 ? -6.661 -6.766 -0.668 1.00 96.25 96 SER A C 1
ATOM 764 O O . SER A 1 96 ? -7.251 -5.920 -1.340 1.00 96.25 96 SER A O 1
ATOM 766 N N . ASN A 1 97 ? -6.731 -8.073 -0.954 1.00 95.44 97 ASN A N 1
ATOM 767 C CA . ASN A 1 97 ? -7.505 -8.619 -2.069 1.00 95.44 97 ASN A CA 1
ATOM 768 C C . ASN A 1 97 ? -9.004 -8.283 -1.985 1.00 95.44 97 ASN A C 1
ATOM 770 O O . ASN A 1 97 ? -9.627 -8.091 -3.028 1.00 95.44 97 ASN A O 1
ATOM 774 N N . PHE A 1 98 ? -9.574 -8.119 -0.783 1.00 96.31 98 PHE A N 1
ATOM 775 C CA . PHE A 1 98 ? -10.978 -7.723 -0.603 1.00 96.31 98 PHE A CA 1
ATOM 776 C C . PHE A 1 98 ? -11.328 -6.435 -1.363 1.00 96.31 98 PHE A C 1
ATOM 778 O O . PHE A 1 98 ? -12.453 -6.276 -1.828 1.00 96.31 98 PHE A O 1
ATOM 785 N N . PHE A 1 99 ? -10.351 -5.542 -1.555 1.00 96.56 99 PHE A N 1
ATOM 786 C CA . PHE A 1 99 ? -10.521 -4.241 -2.202 1.00 96.56 99 PHE A CA 1
ATOM 787 C C . PHE A 1 99 ? -10.482 -4.266 -3.740 1.00 96.56 99 PHE A C 1
ATOM 789 O O . PHE A 1 99 ? -10.499 -3.205 -4.367 1.00 96.56 99 PHE A O 1
ATOM 796 N N . GLY A 1 100 ? -10.385 -5.441 -4.376 1.00 93.75 100 GLY A N 1
ATOM 797 C CA . GLY A 1 100 ? -10.501 -5.588 -5.834 1.00 93.75 100 GLY A CA 1
ATOM 798 C C . GLY A 1 100 ? -9.564 -4.660 -6.616 1.00 93.75 100 GLY A C 1
ATOM 799 O O . GLY A 1 100 ? -8.341 -4.777 -6.534 1.00 93.75 100 GLY A O 1
ATOM 800 N N . THR A 1 101 ? -10.120 -3.694 -7.352 1.00 92.94 101 THR A N 1
ATOM 801 C CA . THR A 1 101 ? -9.341 -2.710 -8.131 1.00 92.94 101 THR A CA 1
ATOM 802 C C . THR A 1 101 ? -8.446 -1.810 -7.274 1.00 92.94 101 THR A C 1
ATOM 804 O O . THR A 1 101 ? -7.453 -1.285 -7.773 1.00 92.94 101 THR A O 1
ATOM 807 N N . TRP A 1 102 ? -8.766 -1.644 -5.989 1.00 94.94 102 TRP A N 1
ATOM 808 C CA . TRP A 1 102 ? -7.979 -0.891 -5.009 1.00 94.94 102 TRP A CA 1
ATOM 809 C C . TRP A 1 102 ? -7.010 -1.775 -4.213 1.00 94.94 102 TRP A C 1
ATOM 811 O O . TRP A 1 102 ? -6.290 -1.263 -3.353 1.00 94.94 102 TRP A O 1
ATOM 821 N N . SER A 1 103 ? -6.934 -3.080 -4.508 1.00 95.00 103 SER A N 1
ATOM 822 C CA . SER A 1 103 ? -6.131 -4.027 -3.723 1.00 95.00 103 SER A CA 1
ATOM 823 C C . SER A 1 103 ? -4.650 -3.667 -3.675 1.00 95.00 103 SER A C 1
ATOM 825 O O . SER A 1 103 ? -4.005 -3.883 -2.659 1.00 95.00 103 SER A O 1
ATOM 827 N N . VAL A 1 104 ? -4.102 -3.067 -4.736 1.00 93.25 104 VAL A N 1
ATOM 828 C CA . VAL A 1 104 ? -2.698 -2.617 -4.767 1.00 93.25 104 VAL A CA 1
ATOM 829 C C . VAL A 1 104 ? -2.470 -1.461 -3.806 1.00 93.25 104 VAL A C 1
ATOM 831 O O . VAL A 1 104 ? -1.497 -1.461 -3.062 1.00 93.25 104 VAL A O 1
ATOM 834 N N . THR A 1 105 ? -3.386 -0.495 -3.792 1.00 95.25 105 THR A N 1
ATOM 835 C CA . THR A 1 105 ? -3.332 0.647 -2.880 1.00 95.25 105 THR A CA 1
ATOM 836 C C . THR A 1 105 ? -3.434 0.177 -1.428 1.00 95.25 105 THR A C 1
ATOM 838 O O . THR A 1 105 ? -2.654 0.625 -0.590 1.00 95.25 105 THR A O 1
ATOM 841 N N . ALA A 1 106 ? -4.330 -0.772 -1.140 1.00 95.75 106 ALA A N 1
ATOM 842 C CA . ALA A 1 106 ? -4.445 -1.387 0.182 1.00 95.75 106 ALA A CA 1
ATOM 843 C C . ALA A 1 106 ? -3.179 -2.179 0.563 1.00 95.75 106 ALA A C 1
ATOM 845 O O . ALA A 1 106 ? -2.594 -1.929 1.611 1.00 95.75 106 ALA A O 1
ATOM 846 N N . ALA A 1 107 ? -2.691 -3.058 -0.320 1.00 93.75 107 ALA A N 1
ATOM 847 C CA . ALA A 1 107 ? -1.500 -3.886 -0.092 1.00 93.75 107 ALA A CA 1
ATOM 848 C C . ALA A 1 107 ? -0.210 -3.075 0.101 1.00 93.75 107 ALA A C 1
ATOM 850 O O . ALA A 1 107 ? 0.763 -3.578 0.649 1.00 93.75 107 ALA A O 1
ATOM 851 N N . GLN A 1 108 ? -0.175 -1.837 -0.389 1.00 94.19 108 GLN A N 1
ATOM 852 C CA . GLN A 1 108 ? 0.964 -0.935 -0.246 1.00 94.19 108 GLN A CA 1
ATOM 853 C C . GLN A 1 108 ? 0.820 0.043 0.932 1.00 94.19 108 GLN A C 1
ATOM 855 O O . GLN A 1 108 ? 1.658 0.938 1.061 1.00 94.19 108 GLN A O 1
ATOM 860 N N . HIS A 1 109 ? -0.226 -0.086 1.759 1.00 94.94 109 HIS A N 1
ATOM 861 C CA . HIS A 1 109 ? -0.554 0.845 2.848 1.00 94.94 109 HIS A CA 1
ATOM 862 C C . HIS A 1 109 ? -0.728 2.298 2.370 1.00 94.94 109 HIS A C 1
ATOM 864 O O . HIS A 1 109 ? -0.263 3.254 2.989 1.00 94.94 109 HIS A O 1
ATOM 870 N N . ARG A 1 110 ? -1.383 2.462 1.213 1.00 94.25 110 ARG A N 1
ATOM 871 C CA . ARG A 1 110 ? -1.551 3.742 0.502 1.00 94.25 110 ARG A CA 1
ATOM 872 C C . ARG A 1 110 ? -2.984 4.272 0.488 1.00 94.25 110 ARG A C 1
ATOM 874 O O . ARG A 1 110 ? -3.244 5.250 -0.208 1.00 94.25 110 ARG A O 1
ATOM 881 N N . LEU A 1 111 ? -3.914 3.661 1.229 1.00 93.81 111 LEU A N 1
ATOM 882 C CA . LEU A 1 111 ? -5.277 4.205 1.377 1.00 93.81 111 LEU A CA 1
ATOM 883 C C . LEU A 1 111 ? -5.252 5.600 2.028 1.00 93.81 111 LEU A C 1
ATOM 885 O O . LEU A 1 111 ? -6.057 6.465 1.687 1.00 93.81 111 LEU A O 1
ATOM 889 N N . GLY A 1 112 ? -4.247 5.835 2.870 1.00 92.56 112 GLY A N 1
ATOM 890 C CA . GLY A 1 112 ? -3.770 7.148 3.267 1.00 92.56 112 GLY A CA 1
ATOM 891 C C . GLY A 1 112 ? -3.531 7.265 4.766 1.00 92.56 112 GLY A C 1
ATOM 892 O O . GLY A 1 112 ? -3.721 6.322 5.526 1.00 92.56 112 GLY A O 1
ATOM 893 N N . ARG A 1 113 ? -3.077 8.434 5.198 1.00 93.25 113 ARG A N 1
ATOM 894 C CA . ARG A 1 113 ? -2.755 8.723 6.597 1.00 93.25 113 ARG A CA 1
ATOM 895 C C . ARG A 1 113 ? -3.529 9.949 7.042 1.00 93.25 113 ARG A C 1
ATOM 897 O O . ARG A 1 113 ? -3.650 10.902 6.269 1.00 93.25 113 ARG A O 1
ATOM 904 N N . VAL A 1 114 ? -4.055 9.913 8.263 1.00 92.69 114 VAL A N 1
ATOM 905 C CA . VAL A 1 114 ? -4.929 10.967 8.808 1.00 92.69 114 VAL A CA 1
ATOM 906 C C . VAL A 1 114 ? -4.212 11.906 9.779 1.00 92.69 114 VAL A C 1
ATOM 908 O O . VAL A 1 114 ? -4.610 13.064 9.876 1.00 92.69 114 VAL A O 1
ATOM 911 N N . SER A 1 115 ? -3.111 11.462 10.396 1.00 90.75 115 SER A N 1
ATOM 912 C CA . SER A 1 115 ? -2.215 12.303 11.197 1.00 90.75 115 SER A CA 1
ATOM 913 C C . SER A 1 115 ? -0.803 12.391 10.629 1.00 90.75 115 SER A C 1
ATOM 915 O O . SER A 1 115 ? -0.291 11.455 10.007 1.00 90.75 115 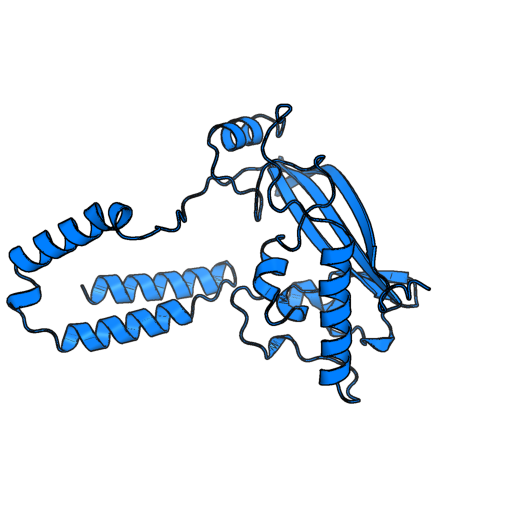SER A O 1
ATOM 917 N N . SER A 1 116 ? -0.151 13.515 10.922 1.00 90.12 116 SER A N 1
ATOM 918 C CA . SER A 1 116 ? 1.271 13.761 10.680 1.00 90.12 116 SER A CA 1
ATOM 919 C C . SER A 1 116 ? 2.196 13.087 11.700 1.00 90.12 116 SER A C 1
ATOM 921 O O . SER A 1 116 ? 3.407 13.213 11.578 1.00 90.12 116 SER A O 1
ATOM 923 N N . ASN A 1 117 ? 1.659 12.378 12.698 1.00 90.81 117 ASN A N 1
ATOM 924 C CA . ASN A 1 117 ? 2.447 11.715 13.749 1.00 90.81 117 ASN A CA 1
ATOM 925 C C . ASN A 1 117 ? 3.143 10.421 13.280 1.00 90.81 117 ASN A C 1
ATOM 927 O O . ASN A 1 117 ? 3.753 9.715 14.081 1.00 90.81 117 ASN A O 1
ATOM 931 N N . HIS A 1 118 ? 3.048 10.090 11.991 1.00 93.94 118 HIS A N 1
ATOM 932 C CA . HIS A 1 118 ? 3.651 8.895 11.416 1.00 93.94 118 HIS A CA 1
ATOM 933 C C . HIS A 1 118 ? 4.978 9.183 10.718 1.00 93.94 118 HIS A C 1
ATOM 935 O O . HIS A 1 118 ? 5.245 10.308 10.299 1.00 93.94 118 HIS A O 1
ATOM 941 N N . PHE A 1 119 ? 5.809 8.149 10.563 1.00 95.25 119 PHE A N 1
ATOM 942 C CA . PHE A 1 119 ? 7.114 8.311 9.932 1.00 95.25 119 PHE A CA 1
ATOM 943 C C . PHE A 1 119 ? 6.996 8.820 8.484 1.00 95.25 119 PHE A C 1
ATOM 945 O O . PHE A 1 119 ? 6.068 8.433 7.760 1.00 95.25 119 PHE A O 1
ATOM 952 N N . PRO A 1 120 ? 7.962 9.629 8.014 1.00 94.94 120 PRO A N 1
ATOM 953 C CA . PRO A 1 120 ? 7.991 10.174 6.655 1.00 94.94 120 PRO A CA 1
ATOM 954 C C . PRO A 1 120 ? 8.459 9.137 5.613 1.00 94.94 120 PRO A C 1
ATOM 956 O O . PRO A 1 120 ? 9.084 9.463 4.604 1.00 94.94 120 PRO A O 1
ATOM 959 N N . THR A 1 121 ? 8.187 7.857 5.864 1.00 94.81 121 THR A N 1
ATOM 960 C CA . THR A 1 121 ? 8.408 6.743 4.939 1.00 94.81 121 THR A CA 1
ATOM 961 C C . THR A 1 121 ? 7.128 6.452 4.167 1.00 94.81 121 THR A C 1
ATOM 963 O O . THR A 1 121 ? 6.046 6.912 4.526 1.00 94.81 121 THR A O 1
ATOM 966 N N . VAL A 1 122 ? 7.219 5.712 3.069 1.00 92.00 122 VAL A N 1
ATOM 967 C CA . VAL A 1 122 ? 6.079 5.324 2.236 1.00 92.00 122 VAL A CA 1
ATOM 968 C C . VAL A 1 122 ? 5.688 3.868 2.525 1.00 92.00 122 VAL A C 1
ATOM 970 O O . VAL A 1 122 ? 5.479 3.490 3.674 1.00 92.00 122 VAL A O 1
ATOM 973 N N . THR A 1 123 ? 5.523 3.058 1.489 1.00 89.31 123 THR A N 1
ATOM 974 C CA . THR A 1 123 ? 5.109 1.661 1.564 1.00 89.31 123 THR A CA 1
ATOM 975 C C . THR A 1 123 ? 6.193 0.806 2.225 1.00 89.31 123 THR A C 1
ATOM 977 O O . THR A 1 123 ? 7.351 0.891 1.823 1.00 89.31 123 THR A O 1
ATOM 980 N N . TRP A 1 124 ? 5.825 -0.012 3.217 1.00 89.75 124 TRP A N 1
ATOM 981 C CA . TRP A 1 124 ? 6.723 -0.965 3.893 1.00 89.75 124 TRP A CA 1
ATOM 982 C C . TRP A 1 124 ? 8.021 -0.346 4.452 1.00 89.75 124 TRP A C 1
ATOM 984 O O . TRP A 1 124 ? 9.061 -0.990 4.471 1.00 89.75 124 TRP A O 1
ATOM 994 N N . GLY A 1 125 ? 7.974 0.919 4.888 1.00 93.19 125 GLY A N 1
ATOM 995 C CA . GLY A 1 125 ? 9.140 1.609 5.453 1.00 93.19 125 GLY A CA 1
ATOM 996 C C . GLY A 1 125 ? 10.153 2.109 4.420 1.00 93.19 125 GLY A C 1
ATOM 997 O O . GLY A 1 125 ? 11.249 2.526 4.786 1.00 93.19 125 GLY A O 1
ATOM 998 N N . THR A 1 126 ? 9.800 2.115 3.133 1.00 94.19 126 THR A N 1
ATOM 999 C CA . THR A 1 126 ? 10.683 2.625 2.072 1.00 94.19 126 THR A CA 1
ATOM 1000 C C . THR A 1 126 ? 10.687 4.156 1.999 1.00 94.19 126 THR A C 1
ATOM 1002 O O . THR A 1 126 ? 9.755 4.817 2.454 1.00 94.19 126 THR A O 1
ATOM 1005 N N . THR A 1 127 ? 11.726 4.763 1.425 1.00 93.38 127 THR A N 1
ATOM 1006 C CA . THR A 1 127 ? 11.806 6.217 1.200 1.00 93.38 127 THR A CA 1
ATOM 1007 C C . THR A 1 127 ? 12.655 6.560 -0.023 1.00 93.38 127 THR A C 1
ATOM 1009 O O . THR A 1 127 ? 13.546 5.809 -0.402 1.00 93.38 127 THR A O 1
ATOM 1012 N N . GLN A 1 128 ? 12.401 7.707 -0.654 1.00 91.56 128 GLN A N 1
ATOM 1013 C CA . GLN A 1 128 ? 13.267 8.254 -1.713 1.00 91.56 128 GLN A CA 1
ATOM 1014 C C . GLN A 1 128 ? 14.254 9.307 -1.188 1.00 91.56 128 GLN A C 1
ATOM 1016 O O . GLN A 1 128 ? 15.087 9.803 -1.944 1.00 91.56 128 GLN A O 1
ATOM 1021 N N . SER A 1 129 ? 14.162 9.658 0.096 1.00 91.75 129 SER A N 1
ATOM 1022 C CA . SER A 1 129 ? 15.029 10.643 0.736 1.00 91.75 129 SER A CA 1
ATOM 1023 C C . SER A 1 129 ? 16.160 9.944 1.480 1.00 91.75 129 SER A C 1
ATOM 1025 O O . SER A 1 129 ? 15.917 9.215 2.441 1.00 91.75 129 SER A O 1
ATOM 1027 N N . ILE A 1 130 ? 17.402 10.214 1.069 1.00 93.44 130 ILE A N 1
ATOM 1028 C CA . ILE A 1 130 ? 18.594 9.713 1.766 1.00 93.44 130 ILE A CA 1
ATOM 1029 C C . ILE A 1 130 ? 18.626 10.176 3.228 1.00 93.44 130 ILE A C 1
ATOM 1031 O O . ILE A 1 130 ? 18.925 9.384 4.111 1.00 93.44 130 ILE A O 1
ATOM 1035 N N . ARG A 1 131 ? 18.191 11.413 3.504 1.00 93.31 131 ARG A N 1
ATOM 1036 C CA . ARG A 1 131 ? 18.099 11.959 4.864 1.00 93.31 131 ARG A CA 1
ATOM 1037 C C . ARG A 1 131 ? 17.127 11.163 5.734 1.00 93.31 131 ARG A C 1
ATOM 1039 O O . ARG A 1 131 ? 17.440 10.844 6.874 1.00 93.31 131 ARG A O 1
ATOM 1046 N N . VAL A 1 132 ? 15.947 10.835 5.196 1.00 94.44 132 VAL A N 1
ATOM 1047 C CA . VAL A 1 132 ? 14.955 10.015 5.913 1.00 94.44 132 VAL A CA 1
ATOM 1048 C C . VAL A 1 132 ? 15.517 8.621 6.175 1.00 94.44 132 VAL A C 1
ATOM 1050 O O . VAL A 1 132 ? 15.351 8.110 7.276 1.00 94.44 132 VAL A O 1
ATOM 1053 N N . HIS A 1 133 ? 16.212 8.026 5.203 1.00 95.06 133 HIS A N 1
ATOM 1054 C CA . HIS A 1 133 ? 16.856 6.726 5.376 1.00 95.06 133 HIS A CA 1
ATOM 1055 C C . HIS A 1 133 ? 17.927 6.757 6.478 1.00 95.06 133 HIS A C 1
ATOM 1057 O O . HIS A 1 133 ? 17.865 5.949 7.398 1.00 95.06 133 HIS A O 1
ATOM 1063 N N . GLU A 1 134 ? 18.860 7.710 6.442 1.00 94.88 134 GLU A N 1
ATOM 1064 C CA . GLU A 1 134 ? 19.929 7.835 7.445 1.00 94.88 134 GLU A CA 1
ATOM 1065 C C . GLU A 1 134 ? 19.375 8.037 8.864 1.00 94.88 134 GLU A C 1
ATOM 1067 O O . GLU A 1 134 ? 19.817 7.378 9.807 1.00 94.88 134 GLU A O 1
ATOM 1072 N N . ASN A 1 135 ? 18.355 8.886 9.009 1.00 94.94 135 ASN A N 1
ATOM 1073 C CA . ASN A 1 135 ? 17.666 9.108 10.280 1.00 94.94 135 ASN A CA 1
ATOM 1074 C C . ASN A 1 135 ? 16.934 7.847 10.769 1.00 94.94 135 ASN A C 1
ATOM 1076 O O . ASN A 1 135 ? 17.044 7.468 11.936 1.00 94.94 135 ASN A O 1
ATOM 1080 N N . ALA A 1 136 ? 16.234 7.152 9.868 1.00 95.19 136 ALA A N 1
ATOM 1081 C CA . ALA A 1 136 ? 15.562 5.898 10.188 1.00 95.19 136 ALA A CA 1
ATOM 1082 C C . ALA A 1 136 ? 16.555 4.836 10.684 1.00 95.19 136 ALA A C 1
ATOM 1084 O O . ALA A 1 136 ? 16.309 4.206 11.708 1.00 95.19 136 ALA A O 1
ATOM 1085 N N . MET A 1 137 ? 17.695 4.680 10.001 1.00 95.19 137 MET A N 1
ATOM 1086 C CA . MET A 1 137 ? 18.736 3.708 10.358 1.00 95.19 137 MET A CA 1
ATOM 1087 C C . MET A 1 137 ? 19.394 3.989 11.711 1.00 95.19 137 MET A C 1
ATOM 1089 O O . MET A 1 137 ? 19.873 3.057 12.356 1.00 95.19 137 MET A O 1
ATOM 1093 N N . LYS A 1 138 ? 19.439 5.253 12.140 1.00 93.50 138 LYS A N 1
ATOM 1094 C CA . LYS A 1 138 ? 20.042 5.636 13.416 1.00 93.50 138 LYS A CA 1
ATOM 1095 C C . LYS A 1 138 ? 19.157 5.240 14.595 1.00 93.50 138 LYS A C 1
ATOM 1097 O O . LYS A 1 138 ? 19.613 4.550 15.503 1.00 93.50 138 LYS A O 1
ATOM 1102 N N . ASP A 1 139 ? 17.915 5.708 14.601 1.00 91.88 139 ASP A N 1
ATOM 1103 C CA . ASP A 1 139 ? 17.035 5.583 15.766 1.00 91.88 139 ASP A CA 1
ATOM 1104 C C . ASP A 1 139 ? 15.536 5.738 15.456 1.00 91.88 139 ASP A C 1
ATOM 1106 O O . ASP A 1 139 ? 14.735 5.713 16.390 1.00 91.88 139 ASP A O 1
ATOM 1110 N N . CYS A 1 140 ? 15.139 5.837 14.181 1.00 93.81 140 CYS A N 1
ATOM 1111 C CA . CYS A 1 140 ? 13.771 6.183 13.771 1.00 93.81 140 CYS A CA 1
ATOM 1112 C C . CYS A 1 140 ? 13.294 7.556 14.291 1.00 93.81 140 CYS A C 1
ATOM 1114 O O . CYS A 1 140 ? 12.089 7.779 14.430 1.00 93.81 140 CYS A O 1
ATOM 1116 N N . SER A 1 141 ? 14.219 8.485 14.549 1.00 91.25 141 SER A N 1
ATOM 1117 C CA . SER A 1 141 ? 13.905 9.865 14.928 1.00 91.25 141 SER A CA 1
ATOM 1118 C C . SER A 1 141 ? 13.859 10.766 13.699 1.00 91.25 141 SER A C 1
ATOM 1120 O O . SER A 1 141 ? 14.808 10.818 12.921 1.00 91.25 141 SER A O 1
ATOM 1122 N N . PHE A 1 142 ? 12.785 11.537 13.536 1.00 91.00 142 PHE A N 1
ATOM 1123 C CA . PHE A 1 142 ? 12.606 12.421 12.381 1.00 91.00 142 PHE A CA 1
ATOM 1124 C C . PHE A 1 142 ? 12.461 13.879 12.815 1.00 91.00 142 PHE A C 1
ATOM 1126 O O . PHE A 1 142 ? 11.894 14.176 13.865 1.00 91.00 142 PHE A O 1
ATOM 1133 N N . GLY A 1 143 ? 13.004 14.794 12.009 1.00 79.06 143 GLY A N 1
ATOM 1134 C CA . GLY A 1 143 ? 12.903 16.229 12.261 1.00 79.06 143 GLY A CA 1
ATOM 1135 C C . GLY A 1 143 ? 11.492 16.770 12.022 1.00 79.06 143 GLY A C 1
ATOM 1136 O O . GLY A 1 143 ? 10.674 16.164 11.328 1.00 79.06 143 GLY A O 1
ATOM 1137 N N . THR A 1 144 ? 11.211 17.955 12.563 1.00 73.25 144 THR A N 1
ATOM 1138 C CA . THR A 1 144 ? 9.983 18.689 12.248 1.00 73.25 144 THR A CA 1
ATOM 1139 C C . THR A 1 144 ? 10.028 19.178 10.795 1.00 73.25 144 THR A C 1
ATOM 1141 O O . THR A 1 144 ? 11.025 19.738 10.345 1.00 73.25 144 THR A O 1
ATOM 1144 N N . GLY A 1 145 ? 8.948 18.957 10.040 1.00 73.75 145 GLY A N 1
ATOM 1145 C CA . GLY A 1 145 ? 8.840 19.401 8.643 1.00 73.75 145 GLY A CA 1
ATOM 1146 C C . GLY A 1 145 ? 9.301 18.395 7.584 1.00 73.75 145 GLY A C 1
ATOM 1147 O O . GLY A 1 145 ? 9.425 18.770 6.419 1.00 73.75 145 GLY A O 1
ATOM 1148 N N . GLU A 1 146 ? 9.541 17.133 7.953 1.00 83.25 146 GLU A N 1
ATOM 1149 C CA . GLU A 1 146 ? 9.601 16.060 6.956 1.00 83.25 146 GLU A CA 1
ATOM 1150 C C . GLU A 1 146 ? 8.254 15.924 6.228 1.00 83.25 146 GLU A C 1
ATOM 1152 O O . GLU A 1 146 ? 7.195 16.232 6.783 1.00 83.25 146 GLU A O 1
ATOM 1157 N N . ASP A 1 147 ? 8.302 15.488 4.965 1.00 83.19 147 ASP A N 1
ATOM 1158 C CA . ASP A 1 147 ? 7.087 15.272 4.181 1.00 83.19 147 ASP A CA 1
ATOM 1159 C C . ASP A 1 147 ? 6.201 14.213 4.849 1.00 83.19 147 ASP A C 1
ATOM 1161 O O . ASP A 1 147 ? 6.685 13.300 5.521 1.00 83.19 147 ASP A O 1
ATOM 1165 N N . TRP A 1 148 ? 4.893 14.328 4.642 1.00 84.12 148 TRP A N 1
ATOM 1166 C CA . TRP A 1 148 ? 3.889 13.407 5.158 1.00 84.12 148 TRP A CA 1
ATOM 1167 C C . TRP A 1 148 ? 3.214 12.691 3.980 1.00 84.12 148 TRP A C 1
ATOM 1169 O O . TRP A 1 148 ? 2.176 13.144 3.474 1.00 84.12 148 TRP A O 1
ATOM 1179 N N . PRO A 1 149 ? 3.792 11.566 3.510 1.00 89.38 149 PRO A N 1
ATOM 1180 C CA . PRO A 1 149 ? 3.278 10.877 2.341 1.00 89.38 149 PRO A CA 1
ATOM 1181 C C . PRO A 1 149 ? 1.874 10.320 2.567 1.00 89.38 149 PRO A C 1
ATOM 1183 O O . PRO A 1 149 ? 1.516 9.885 3.662 1.00 89.38 149 PRO A O 1
ATOM 1186 N N . PHE A 1 150 ? 1.092 10.281 1.487 1.00 92.12 150 PHE A N 1
ATOM 1187 C CA . PHE A 1 150 ? -0.281 9.757 1.464 1.00 92.12 150 PHE A CA 1
ATOM 1188 C C . PHE A 1 150 ? -1.241 10.444 2.445 1.00 92.12 150 PHE A C 1
ATOM 1190 O O . PHE A 1 150 ? -2.227 9.838 2.869 1.00 92.12 150 PHE A O 1
ATOM 1197 N N . ARG A 1 151 ? -0.991 11.716 2.779 1.00 93.56 151 ARG A N 1
ATOM 1198 C CA . ARG A 1 151 ? -1.937 12.551 3.522 1.00 93.56 151 ARG A CA 1
ATOM 1199 C C . ARG A 1 151 ? -3.336 12.467 2.909 1.00 93.56 151 ARG A C 1
ATOM 1201 O O . ARG A 1 151 ? -3.538 12.758 1.729 1.00 93.56 151 ARG A O 1
ATOM 1208 N N . THR A 1 152 ? -4.313 12.125 3.735 1.00 94.38 152 THR A N 1
ATOM 1209 C CA . THR A 1 152 ? -5.725 12.094 3.356 1.00 94.38 152 THR A CA 1
ATOM 1210 C C . THR A 1 152 ? -6.594 12.526 4.535 1.00 94.38 152 THR A C 1
ATOM 1212 O O . THR A 1 152 ? -6.094 13.014 5.545 1.00 94.38 152 THR A O 1
ATOM 1215 N N . ASN A 1 153 ? -7.909 12.402 4.391 1.00 94.00 153 ASN A N 1
ATOM 1216 C CA . ASN A 1 153 ? -8.858 12.589 5.480 1.00 94.00 153 ASN A CA 1
ATOM 1217 C C . ASN A 1 153 ? -9.634 11.284 5.749 1.00 94.00 153 ASN A C 1
ATOM 1219 O O . ASN A 1 153 ? -9.727 10.440 4.850 1.00 94.00 153 ASN A O 1
ATOM 1223 N N . PRO A 1 154 ? -10.205 11.125 6.958 1.00 96.00 154 PRO A N 1
ATOM 1224 C CA . PRO A 1 154 ? -10.986 9.940 7.305 1.00 96.00 154 PRO A CA 1
ATOM 1225 C C . PRO A 1 154 ? -12.121 9.664 6.313 1.00 96.00 154 PRO A C 1
ATOM 1227 O O . PRO A 1 154 ? -12.264 8.542 5.846 1.00 96.00 154 PRO A O 1
ATOM 1230 N N . SER A 1 155 ? -12.857 10.695 5.880 1.00 95.56 155 SER A N 1
ATOM 1231 C CA . SER A 1 155 ? -14.039 10.519 5.025 1.00 95.56 155 SER A CA 1
ATOM 1232 C C . SER A 1 155 ? -13.740 9.902 3.655 1.00 95.56 155 SER A C 1
ATOM 1234 O O . SER A 1 155 ? -14.545 9.120 3.151 1.00 95.56 155 SER A O 1
ATOM 1236 N N . LYS A 1 156 ? -12.582 10.194 3.047 1.00 95.25 156 LYS A N 1
ATOM 1237 C CA . LYS A 1 156 ? -12.150 9.541 1.799 1.00 95.25 156 LYS A CA 1
ATOM 1238 C C . LYS A 1 156 ? -11.882 8.053 2.001 1.00 95.25 156 LYS A C 1
ATOM 1240 O O . LYS A 1 156 ? -12.295 7.255 1.164 1.00 95.25 156 LYS A O 1
ATOM 1245 N N . ILE A 1 157 ? -11.208 7.692 3.093 1.00 96.69 157 ILE A N 1
ATOM 1246 C CA . ILE A 1 157 ? -10.930 6.292 3.430 1.00 96.69 157 ILE A CA 1
ATOM 1247 C C . ILE A 1 157 ? -12.248 5.568 3.718 1.00 96.69 157 ILE A C 1
ATOM 1249 O O . ILE A 1 157 ? -12.518 4.547 3.086 1.00 96.69 157 ILE A O 1
ATOM 1253 N N . SER A 1 158 ? -13.104 6.140 4.575 1.00 97.38 158 SER A N 1
ATOM 1254 C CA . SER A 1 158 ? -14.434 5.605 4.882 1.00 97.38 158 SER A CA 1
ATOM 1255 C C . SER A 1 158 ? -15.229 5.356 3.608 1.00 97.38 158 SER A C 1
ATOM 1257 O O . SER A 1 158 ? -15.758 4.267 3.416 1.00 97.38 158 SER A O 1
ATOM 1259 N N . ARG A 1 159 ? -15.231 6.315 2.673 1.00 95.75 159 ARG A N 1
ATOM 1260 C CA . ARG A 1 159 ? -15.959 6.174 1.410 1.00 95.75 159 ARG A CA 1
ATOM 1261 C C . ARG A 1 159 ? -15.450 5.013 0.556 1.00 95.75 159 ARG A C 1
ATOM 1263 O O . ARG A 1 159 ? -16.270 4.324 -0.044 1.00 95.75 159 ARG A O 1
ATOM 1270 N N . ILE A 1 160 ? -14.134 4.795 0.484 1.00 95.62 160 ILE A N 1
ATOM 1271 C CA . ILE A 1 160 ? -13.552 3.660 -0.252 1.00 95.62 160 ILE A CA 1
ATOM 1272 C C . ILE A 1 160 ? -13.994 2.340 0.385 1.00 95.62 160 ILE A C 1
ATOM 1274 O O . ILE A 1 160 ? -14.463 1.453 -0.326 1.00 95.62 160 ILE A O 1
ATOM 1278 N N . VAL A 1 161 ? -13.879 2.224 1.710 1.00 97.56 161 VAL A N 1
ATOM 1279 C CA . VAL A 1 161 ? -14.237 1.006 2.452 1.00 97.56 161 VAL A CA 1
ATOM 1280 C C . VAL A 1 161 ? -15.735 0.706 2.327 1.00 97.56 161 VAL A C 1
ATOM 1282 O O . VAL A 1 161 ? -16.094 -0.408 1.958 1.00 97.56 161 VAL A O 1
ATOM 1285 N N . GLN A 1 162 ? -16.598 1.707 2.515 1.00 97.12 162 GLN A N 1
ATOM 1286 C CA . GLN A 1 162 ? -18.057 1.591 2.379 1.00 97.12 162 GLN A CA 1
ATOM 1287 C C . GLN A 1 162 ? -18.487 1.174 0.971 1.00 97.12 162 GLN A C 1
ATOM 1289 O O . GLN A 1 162 ? -19.288 0.259 0.804 1.00 97.12 162 GLN A O 1
ATOM 1294 N N . LEU A 1 163 ? -17.940 1.823 -0.065 1.00 95.69 163 LEU A N 1
ATOM 1295 C CA . LEU A 1 163 ? -18.241 1.461 -1.452 1.00 95.69 163 LEU A CA 1
ATOM 1296 C C . LEU A 1 163 ? -17.784 0.039 -1.775 1.00 95.69 163 LEU A C 1
ATOM 1298 O O . LEU A 1 163 ? -18.480 -0.677 -2.492 1.00 95.69 163 LEU A O 1
ATOM 1302 N N . ASN A 1 164 ? -16.630 -0.370 -1.249 1.00 95.69 164 ASN A N 1
ATOM 1303 C CA . ASN A 1 164 ? -16.128 -1.718 -1.455 1.00 95.69 164 ASN A CA 1
ATOM 1304 C C . ASN A 1 164 ? -16.977 -2.767 -0.726 1.00 95.69 164 ASN A C 1
ATOM 1306 O O . ASN A 1 164 ? -17.251 -3.813 -1.305 1.00 95.69 164 ASN A O 1
ATOM 1310 N N . HIS A 1 165 ? -17.428 -2.479 0.498 1.00 95.62 165 HIS A N 1
ATOM 1311 C CA . HIS A 1 165 ? -18.355 -3.341 1.231 1.00 95.62 165 HIS A CA 1
ATOM 1312 C C . HIS A 1 165 ? -19.676 -3.505 0.471 1.00 95.62 165 HIS A C 1
ATOM 1314 O O . HIS A 1 165 ? -20.053 -4.627 0.150 1.00 95.62 165 HIS A O 1
ATOM 1320 N N . ALA A 1 166 ? -20.317 -2.402 0.070 1.00 94.00 166 ALA A N 1
ATOM 1321 C CA . ALA A 1 166 ? -21.567 -2.446 -0.691 1.00 94.00 166 ALA A CA 1
ATOM 1322 C C . ALA A 1 166 ? -21.418 -3.207 -2.024 1.00 94.00 166 ALA A C 1
ATOM 1324 O O . ALA A 1 166 ? -22.301 -3.967 -2.424 1.00 94.00 166 ALA A O 1
ATOM 1325 N N . TYR A 1 167 ? -20.281 -3.044 -2.711 1.00 93.50 167 TYR A N 1
ATOM 1326 C CA . TYR A 1 167 ? -19.969 -3.832 -3.903 1.00 93.50 167 TYR A CA 1
ATOM 1327 C C . TYR A 1 167 ? -19.813 -5.323 -3.580 1.00 93.50 167 TYR A C 1
ATOM 1329 O O . TYR A 1 167 ? -20.350 -6.161 -4.304 1.00 93.50 167 TYR A O 1
ATOM 1337 N N . ALA A 1 168 ? -19.111 -5.668 -2.499 1.00 93.50 168 ALA A N 1
ATOM 1338 C CA . ALA A 1 168 ? -18.940 -7.050 -2.064 1.00 93.50 168 ALA A CA 1
ATOM 1339 C C . ALA A 1 168 ? -20.288 -7.707 -1.725 1.00 93.50 168 ALA A C 1
ATOM 1341 O O . ALA A 1 168 ? -20.535 -8.828 -2.168 1.00 93.50 168 ALA A O 1
ATOM 1342 N N . GLU A 1 169 ? -21.187 -7.003 -1.032 1.00 92.19 169 GLU A N 1
ATOM 1343 C CA . GLU A 1 169 ? -22.551 -7.475 -0.759 1.00 92.19 169 GLU A CA 1
ATOM 1344 C C . GLU A 1 169 ? -23.345 -7.699 -2.051 1.00 92.19 169 GLU A C 1
ATOM 1346 O O . GLU A 1 169 ? -23.987 -8.740 -2.224 1.00 92.19 169 GLU A O 1
ATOM 1351 N N . GLN A 1 170 ? -23.253 -6.763 -3.002 1.00 91.50 170 GLN A N 1
ATOM 1352 C CA . GLN A 1 170 ? -23.907 -6.894 -4.304 1.00 91.50 170 GLN A CA 1
ATOM 1353 C C . GLN A 1 170 ? -23.387 -8.111 -5.084 1.00 91.50 170 GLN A C 1
ATOM 1355 O O . GLN A 1 170 ? -24.179 -8.841 -5.680 1.00 91.50 170 GLN A O 1
ATOM 1360 N N . GLN A 1 171 ? -22.070 -8.344 -5.083 1.00 89.81 171 GLN A N 1
ATOM 1361 C CA . GLN A 1 171 ? -21.451 -9.484 -5.769 1.00 89.81 171 GLN A CA 1
ATOM 1362 C C . GLN A 1 171 ? -21.691 -10.815 -5.055 1.00 89.81 171 GLN A C 1
ATOM 1364 O O . GLN A 1 171 ? -21.715 -11.861 -5.705 1.00 89.81 171 GLN A O 1
ATOM 1369 N N . ALA A 1 172 ? -21.883 -10.795 -3.736 1.00 88.50 172 ALA A N 1
ATOM 1370 C CA . ALA A 1 172 ? -22.253 -11.983 -2.985 1.00 88.50 172 ALA A CA 1
ATOM 1371 C C . ALA A 1 172 ? -23.647 -12.490 -3.401 1.00 88.50 172 ALA A C 1
ATOM 1373 O O . ALA A 1 172 ? -23.855 -13.699 -3.409 1.00 88.50 172 ALA A O 1
ATOM 1374 N N . ALA A 1 173 ? -24.571 -11.611 -3.822 1.00 68.19 173 ALA A N 1
ATOM 1375 C CA . ALA A 1 173 ? -25.852 -11.950 -4.469 1.00 68.19 173 ALA A CA 1
ATOM 1376 C C . ALA A 1 173 ? -26.620 -13.129 -3.817 1.00 68.19 173 ALA A C 1
ATOM 1378 O O . ALA A 1 173 ? -27.155 -13.999 -4.505 1.00 68.19 173 ALA A O 1
ATOM 1379 N N . GLY A 1 174 ? -26.653 -13.178 -2.479 1.00 62.03 174 GLY A N 1
ATOM 1380 C CA . GLY A 1 174 ? -27.324 -14.233 -1.703 1.00 62.03 174 GLY A CA 1
ATOM 1381 C C . GLY A 1 174 ? -26.450 -15.431 -1.310 1.00 62.03 174 GLY A C 1
ATOM 1382 O O . GLY A 1 174 ? -26.932 -16.328 -0.623 1.00 62.03 174 GLY A O 1
ATOM 1383 N N . ARG A 1 175 ? -25.174 -15.450 -1.699 1.00 68.44 175 ARG A N 1
ATOM 1384 C CA . ARG A 1 175 ? -24.142 -16.334 -1.139 1.00 68.44 175 ARG A CA 1
ATOM 1385 C C . ARG A 1 175 ? -23.598 -15.725 0.151 1.00 68.44 175 ARG A C 1
ATOM 1387 O O . ARG A 1 175 ? -23.620 -14.509 0.317 1.00 68.44 175 ARG A O 1
ATOM 1394 N N . GLU A 1 176 ? -23.089 -16.566 1.045 1.00 68.94 176 GLU A N 1
ATOM 1395 C CA . GLU A 1 176 ? -22.526 -16.111 2.325 1.00 68.94 176 GLU A CA 1
ATOM 1396 C C . GLU A 1 176 ? -21.229 -15.306 2.136 1.00 68.94 176 GLU A C 1
ATOM 1398 O O . GLU A 1 176 ? -20.994 -14.352 2.873 1.00 68.94 176 GLU A O 1
ATOM 1403 N N . ASN A 1 177 ? -20.439 -15.624 1.096 1.00 72.25 177 ASN A N 1
ATOM 1404 C CA . ASN A 1 177 ? -19.074 -15.116 0.935 1.00 72.25 177 ASN A CA 1
ATOM 1405 C C . ASN A 1 177 ? -18.812 -14.467 -0.436 1.00 72.25 177 ASN A C 1
ATOM 1407 O O . ASN A 1 177 ? -19.216 -14.976 -1.486 1.00 72.25 177 ASN A O 1
ATOM 1411 N N . PHE A 1 178 ? -18.050 -13.370 -0.427 1.00 86.69 178 PHE A N 1
ATOM 1412 C CA . PHE A 1 178 ? -17.528 -12.706 -1.623 1.00 86.69 178 PHE A CA 1
ATOM 1413 C C . PHE A 1 178 ? -16.177 -13.316 -2.033 1.00 86.69 178 PHE A C 1
ATOM 1415 O O . PHE A 1 178 ? -15.198 -13.242 -1.294 1.00 86.69 178 PHE A O 1
ATOM 1422 N N . HIS A 1 179 ? -16.090 -13.902 -3.233 1.00 88.75 179 HIS A N 1
ATOM 1423 C CA . HIS A 1 179 ? -14.865 -14.540 -3.742 1.00 88.75 179 HIS A CA 1
ATOM 1424 C C . HIS A 1 179 ? -13.852 -13.529 -4.309 1.00 88.75 179 HIS A C 1
ATOM 1426 O O . HIS A 1 179 ? -13.497 -13.580 -5.488 1.00 88.75 179 HIS A O 1
ATOM 1432 N N . TYR A 1 180 ? -13.350 -12.619 -3.473 1.00 91.81 180 TYR A N 1
ATOM 1433 C CA . TYR A 1 180 ? -12.409 -11.575 -3.904 1.00 91.81 180 TYR A CA 1
ATOM 1434 C C . TYR A 1 180 ? -11.138 -12.125 -4.567 1.00 91.81 180 TYR A C 1
ATOM 1436 O O . TYR A 1 180 ? -10.645 -11.522 -5.510 1.00 91.81 180 TYR A O 1
ATOM 1444 N N . ASN A 1 181 ? -10.661 -13.308 -4.167 1.00 90.75 181 ASN A N 1
ATOM 1445 C CA . ASN A 1 181 ? -9.467 -13.945 -4.738 1.00 90.75 181 ASN A CA 1
ATOM 1446 C C . ASN A 1 181 ? -9.611 -14.388 -6.207 1.00 90.75 181 ASN A C 1
ATOM 1448 O O . ASN A 1 181 ? -8.641 -14.864 -6.785 1.00 90.75 181 ASN A O 1
ATOM 1452 N N . TRP A 1 182 ? -10.790 -14.300 -6.826 1.00 88.88 182 TRP A N 1
ATOM 1453 C CA . TRP A 1 182 ? -10.928 -14.563 -8.267 1.00 88.88 182 TRP A CA 1
ATOM 1454 C C . TRP A 1 182 ? -10.545 -13.361 -9.127 1.00 88.88 182 TRP A C 1
ATOM 1456 O O . TRP A 1 182 ? -10.293 -13.508 -10.324 1.00 88.88 182 TRP A O 1
ATOM 1466 N N . PHE A 1 183 ? -10.481 -12.172 -8.532 1.00 89.25 183 PHE A N 1
ATOM 1467 C CA . PHE A 1 183 ? -9.996 -10.997 -9.227 1.00 89.25 183 PHE A CA 1
ATOM 1468 C C . PHE A 1 183 ? -8.470 -11.100 -9.431 1.00 89.25 183 PHE A C 1
ATOM 1470 O O . PHE A 1 183 ? -7.740 -11.468 -8.511 1.00 89.25 183 PHE A O 1
ATOM 1477 N N . PRO A 1 184 ? -7.934 -10.776 -10.621 1.00 88.12 184 PRO A N 1
ATOM 1478 C CA . PRO A 1 184 ? -6.496 -10.825 -10.858 1.00 88.12 184 PRO A CA 1
ATOM 1479 C C . PRO A 1 184 ? -5.784 -9.665 -10.144 1.00 88.12 184 PRO A C 1
ATOM 1481 O O . PRO A 1 184 ? -5.648 -8.563 -10.684 1.00 88.12 184 PRO A O 1
ATOM 1484 N N . HIS A 1 185 ? -5.287 -9.917 -8.933 1.00 88.81 185 HIS A N 1
ATOM 1485 C CA . HIS A 1 185 ? -4.552 -8.921 -8.152 1.00 88.81 185 HIS A CA 1
ATOM 1486 C C . HIS A 1 185 ? -3.107 -8.750 -8.644 1.00 88.81 185 HIS A C 1
ATOM 1488 O O . HIS A 1 185 ? -2.469 -9.683 -9.134 1.00 88.81 185 HIS A O 1
ATOM 1494 N N . HIS A 1 186 ? -2.568 -7.535 -8.505 1.00 86.69 186 HIS A N 1
ATOM 1495 C CA . HIS A 1 186 ? -1.151 -7.262 -8.783 1.00 86.69 186 HIS A CA 1
ATOM 1496 C C . HIS A 1 186 ? -0.247 -7.646 -7.601 1.00 86.69 186 HIS A C 1
ATOM 1498 O O . HIS A 1 186 ? 0.858 -8.135 -7.807 1.00 86.69 186 HIS A O 1
ATOM 1504 N N . ILE A 1 187 ? -0.737 -7.446 -6.374 1.00 88.06 187 ILE A N 1
ATOM 1505 C CA . ILE A 1 187 ? -0.117 -7.901 -5.128 1.00 88.06 187 ILE A CA 1
ATOM 1506 C C . ILE A 1 187 ? -1.179 -8.727 -4.414 1.00 88.06 187 ILE A C 1
ATOM 1508 O O . ILE A 1 187 ? -2.247 -8.197 -4.109 1.00 88.06 187 ILE A O 1
ATOM 1512 N N . TRP A 1 188 ? -0.903 -10.012 -4.214 1.00 88.50 188 TRP A N 1
ATOM 1513 C CA . TRP A 1 188 ? -1.829 -10.939 -3.576 1.00 88.50 188 TRP A CA 1
ATOM 1514 C C . TRP A 1 188 ? -1.592 -10.961 -2.072 1.00 88.50 188 TRP A C 1
ATOM 1516 O O . TRP A 1 188 ? -0.467 -11.174 -1.624 1.00 88.50 188 TRP A O 1
ATOM 1526 N N . SER A 1 189 ? -2.652 -10.794 -1.284 1.00 89.56 189 SER A N 1
ATOM 1527 C CA . SER A 1 189 ? -2.616 -11.188 0.126 1.00 89.56 189 SER A CA 1
ATOM 1528 C C . SER A 1 189 ? -2.502 -12.710 0.234 1.00 89.56 189 SER A C 1
ATOM 1530 O O . SER A 1 189 ? -3.250 -13.423 -0.436 1.00 89.56 189 SER A O 1
ATOM 1532 N N . ASN A 1 190 ? -1.609 -13.210 1.093 1.00 85.81 190 ASN A N 1
ATOM 1533 C CA . ASN A 1 190 ? -1.478 -14.644 1.357 1.00 85.81 190 ASN A CA 1
ATOM 1534 C C . ASN A 1 190 ? -2.780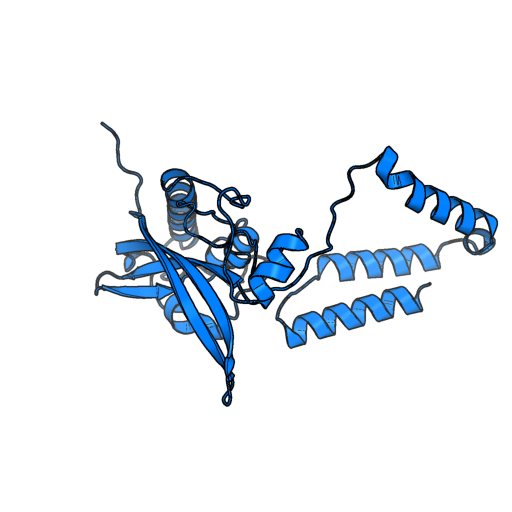 -15.193 1.979 1.00 85.81 190 ASN A C 1
ATOM 1536 O O . ASN A 1 190 ? -3.092 -14.810 3.105 1.00 85.81 190 ASN A O 1
ATOM 1540 N N . PRO A 1 191 ? -3.516 -16.114 1.326 1.00 84.00 191 PRO A N 1
ATOM 1541 C CA . PRO A 1 191 ? -4.792 -16.613 1.844 1.00 84.00 191 PRO A CA 1
ATOM 1542 C C . PRO A 1 191 ? -4.701 -17.248 3.236 1.00 84.00 191 PRO A C 1
ATOM 1544 O O . PRO A 1 191 ? -5.665 -17.177 3.994 1.00 84.00 191 PRO A O 1
ATOM 1547 N N . LEU A 1 192 ? -3.549 -17.836 3.583 1.00 86.38 192 LEU A N 1
ATOM 1548 C CA . LEU A 1 192 ? -3.322 -18.468 4.886 1.00 86.38 192 LEU A CA 1
ATOM 1549 C C . LEU A 1 192 ? -3.177 -17.442 6.015 1.00 86.38 192 LEU A C 1
ATOM 1551 O O . LEU A 1 192 ? -3.547 -17.730 7.145 1.00 86.38 192 LEU A O 1
ATOM 1555 N N . SER A 1 193 ? -2.676 -16.242 5.715 1.00 88.38 193 SER A N 1
ATOM 1556 C CA . SER A 1 193 ? -2.533 -15.156 6.695 1.00 88.38 193 SER A CA 1
ATOM 1557 C C . SER A 1 193 ? -3.854 -14.448 7.010 1.00 88.38 193 SER A C 1
ATOM 1559 O O . SER A 1 193 ? -3.902 -13.646 7.935 1.00 88.38 193 SER A O 1
ATOM 1561 N N . PHE A 1 194 ? -4.908 -14.722 6.235 1.00 92.38 194 PHE A N 1
ATOM 1562 C CA . PHE A 1 194 ? -6.231 -14.104 6.361 1.00 92.38 194 PHE A CA 1
ATOM 1563 C C . PHE A 1 194 ? -7.342 -15.164 6.436 1.00 92.38 194 PHE A C 1
ATOM 1565 O O . PHE A 1 194 ? -8.473 -14.919 6.016 1.00 92.38 194 PHE A O 1
ATOM 1572 N N . SER A 1 195 ? -7.025 -16.357 6.953 1.00 91.25 195 SER A N 1
ATOM 1573 C CA . SER A 1 195 ? -7.987 -17.453 7.122 1.00 91.25 195 SER A CA 1
ATOM 1574 C C . SER A 1 195 ? -9.187 -17.050 7.977 1.00 91.25 195 SER A C 1
ATOM 1576 O O . SER A 1 195 ? -10.304 -17.428 7.638 1.00 91.25 195 SER A O 1
ATOM 1578 N N . ASP A 1 196 ? -8.967 -16.233 9.012 1.00 93.75 196 ASP A N 1
ATOM 1579 C CA . ASP A 1 196 ? -10.031 -15.690 9.858 1.00 93.75 196 ASP A CA 1
ATOM 1580 C C . ASP A 1 196 ? -11.040 -14.855 9.066 1.00 93.75 196 ASP A C 1
ATOM 1582 O O . ASP A 1 196 ? -12.236 -14.990 9.281 1.00 93.75 196 ASP A O 1
ATOM 1586 N N . PHE A 1 197 ? -10.587 -14.015 8.130 1.00 94.62 197 PHE A N 1
ATOM 1587 C CA . PHE A 1 197 ? -11.497 -13.180 7.341 1.00 94.62 197 PHE A CA 1
ATOM 1588 C C . PHE A 1 197 ? -12.237 -13.984 6.270 1.00 94.62 197 PHE A C 1
ATOM 1590 O O . PHE A 1 197 ? -13.384 -13.682 5.962 1.00 94.62 197 PHE A O 1
ATOM 1597 N N . ASN A 1 198 ? -11.612 -15.034 5.721 1.00 90.25 198 ASN A N 1
ATOM 1598 C CA . ASN A 1 198 ? -12.221 -15.866 4.675 1.00 90.25 198 ASN A CA 1
ATOM 1599 C C . ASN A 1 198 ? -13.534 -16.546 5.120 1.00 90.25 198 ASN A C 1
ATOM 1601 O O . ASN A 1 198 ? -14.275 -17.021 4.259 1.00 90.25 198 ASN A O 1
ATOM 1605 N N . VAL A 1 199 ? -13.785 -16.644 6.431 1.00 90.88 199 VAL A N 1
ATOM 1606 C CA . VAL A 1 199 ? -14.985 -17.270 7.010 1.00 90.88 199 VAL A CA 1
ATOM 1607 C C . VAL A 1 199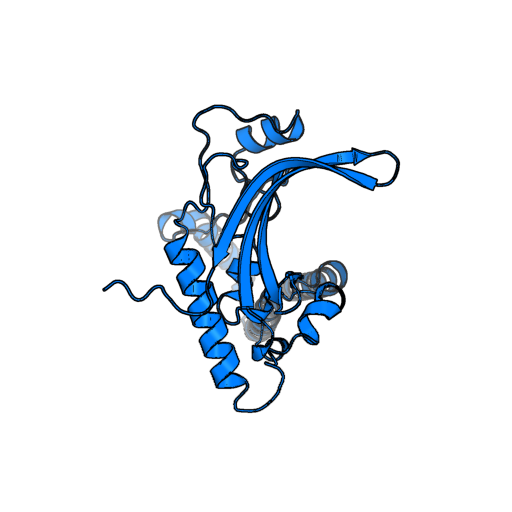 ? -15.982 -16.266 7.596 1.00 90.88 199 VAL A C 1
ATOM 1609 O O . VAL A 1 199 ? -17.048 -16.687 8.028 1.00 90.88 199 VAL A O 1
ATOM 1612 N N . VAL A 1 200 ? -15.661 -14.968 7.615 1.00 92.12 200 VAL A N 1
ATOM 1613 C CA . VAL A 1 200 ? -16.580 -13.927 8.099 1.00 92.12 200 VAL A CA 1
ATOM 1614 C C . VAL A 1 200 ? -17.622 -13.649 7.021 1.00 92.12 200 VAL A C 1
ATOM 1616 O O . VAL A 1 200 ? -17.281 -13.191 5.925 1.00 92.12 200 VAL A O 1
ATOM 1619 N N . ALA A 1 201 ? -18.896 -13.883 7.335 1.00 92.69 201 ALA A N 1
ATOM 1620 C CA . ALA A 1 201 ? -19.976 -13.486 6.444 1.00 92.69 201 ALA A CA 1
ATOM 1621 C C . ALA A 1 201 ? -20.100 -11.955 6.441 1.00 92.69 201 ALA A C 1
ATOM 1623 O O . ALA A 1 201 ? -20.045 -11.313 7.487 1.00 92.69 201 ALA A O 1
ATOM 1624 N N . LEU A 1 202 ? -20.325 -11.342 5.274 1.00 93.12 202 LEU A N 1
ATOM 1625 C CA . LEU A 1 202 ? -20.378 -9.871 5.167 1.00 93.12 202 LEU A CA 1
ATOM 1626 C C . LEU A 1 202 ? -21.436 -9.236 6.083 1.00 93.12 202 LEU A C 1
ATOM 1628 O O . LEU A 1 202 ? -21.219 -8.145 6.594 1.00 93.12 202 LEU A O 1
ATOM 1632 N N . LYS A 1 203 ? -22.539 -9.952 6.328 1.00 92.44 203 LYS A N 1
ATOM 1633 C CA . LYS A 1 203 ? -23.644 -9.535 7.208 1.00 92.44 203 LYS A CA 1
ATOM 1634 C C . LYS A 1 203 ? -23.309 -9.588 8.700 1.00 92.44 203 LYS A C 1
ATOM 1636 O O . LYS A 1 203 ? -24.072 -9.075 9.511 1.00 92.44 203 LYS A O 1
ATOM 1641 N N . GLU A 1 204 ? -22.234 -10.279 9.066 1.00 94.31 204 GLU A N 1
ATOM 1642 C CA . GLU A 1 204 ? -21.762 -10.368 10.448 1.00 94.31 204 GLU A CA 1
ATOM 1643 C C . GLU A 1 204 ? -20.823 -9.221 10.809 1.00 94.31 204 GLU A C 1
ATOM 1645 O O . GLU A 1 204 ? -20.471 -9.089 11.975 1.00 94.31 204 GLU A O 1
ATOM 1650 N N . ILE A 1 205 ? -20.409 -8.413 9.831 1.00 96.25 205 ILE A N 1
ATOM 1651 C CA . ILE A 1 205 ? -19.603 -7.216 10.053 1.00 96.25 205 ILE A CA 1
ATOM 1652 C C . ILE A 1 205 ? -20.534 -6.119 10.576 1.00 96.25 205 ILE A C 1
ATOM 1654 O O . ILE A 1 205 ? -21.539 -5.824 9.940 1.00 96.25 205 ILE A O 1
ATOM 1658 N N . ASP A 1 206 ? -20.185 -5.517 11.709 1.00 97.56 206 ASP A N 1
ATOM 1659 C CA . ASP A 1 206 ? -20.892 -4.374 12.298 1.00 97.56 206 ASP A CA 1
ATOM 1660 C C . ASP A 1 206 ? -20.324 -3.052 11.757 1.00 97.56 206 ASP A C 1
ATOM 1662 O O . ASP A 1 206 ? -21.045 -2.201 11.236 1.00 97.56 206 ASP A O 1
ATOM 1666 N N . HIS A 1 207 ? -18.997 -2.910 11.796 1.00 98.44 207 HIS A N 1
ATOM 1667 C CA . HIS A 1 207 ? -18.267 -1.771 11.243 1.00 98.44 207 HIS A CA 1
ATOM 1668 C C . HIS A 1 207 ? -16.832 -2.169 10.868 1.00 98.44 207 HIS A C 1
ATOM 1670 O O . HIS A 1 207 ? -16.385 -3.297 11.093 1.00 98.44 207 HIS A O 1
ATOM 1676 N N . TYR A 1 208 ? -16.088 -1.238 10.272 1.00 98.62 208 TYR A N 1
ATOM 1677 C CA . TYR A 1 208 ? -14.656 -1.401 10.028 1.00 98.62 208 TYR A CA 1
ATOM 1678 C C . TYR A 1 208 ? -13.836 -0.458 10.907 1.00 98.62 208 TYR A C 1
ATOM 1680 O O . TYR A 1 208 ? -14.260 0.654 11.198 1.00 98.62 208 TYR A O 1
ATOM 1688 N N . LEU A 1 209 ? -12.616 -0.857 11.250 1.00 98.50 209 LEU A N 1
ATOM 1689 C CA . LEU A 1 209 ? -11.600 0.009 11.841 1.00 98.50 209 LEU A CA 1
ATOM 1690 C C . LEU A 1 209 ? -10.506 0.265 10.813 1.00 98.50 209 LEU A C 1
ATOM 1692 O O . LEU A 1 209 ? -9.993 -0.667 10.188 1.00 98.50 209 LEU A O 1
ATOM 1696 N N . TYR A 1 210 ? -10.115 1.526 10.656 1.00 98.38 210 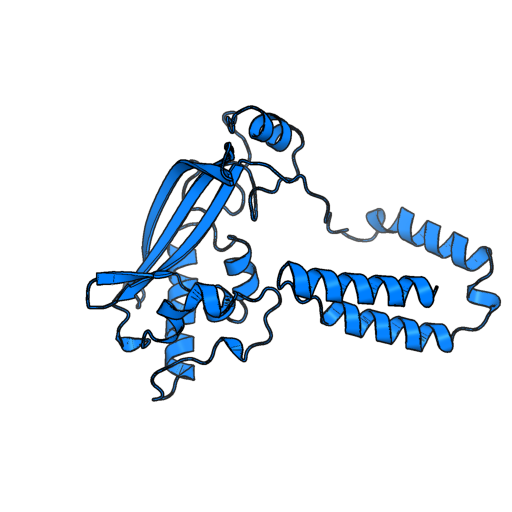TYR A N 1
ATOM 1697 C CA . TYR A 1 210 ? -8.902 1.880 9.931 1.00 98.38 210 TYR A CA 1
ATOM 1698 C C . TYR A 1 210 ? -7.806 2.239 10.918 1.00 98.38 210 TYR A C 1
ATOM 1700 O O . TYR A 1 210 ? -7.898 3.255 11.606 1.00 98.38 210 TYR A O 1
ATOM 1708 N N . ARG A 1 211 ? -6.757 1.421 10.961 1.00 97.94 211 ARG A N 1
ATOM 1709 C CA . ARG A 1 211 ? -5.654 1.551 11.913 1.00 97.94 211 ARG A CA 1
ATOM 1710 C C . ARG A 1 211 ? -4.374 1.878 11.167 1.00 97.94 211 ARG A C 1
ATOM 1712 O O . ARG A 1 211 ? -3.972 1.130 10.278 1.00 97.94 211 ARG A O 1
ATOM 1719 N N . THR A 1 212 ? -3.719 2.974 11.538 1.00 97.00 212 THR A N 1
ATOM 1720 C CA . THR A 1 212 ? -2.362 3.283 11.074 1.00 97.00 212 THR A CA 1
ATOM 1721 C C . THR A 1 212 ? -1.385 3.177 12.234 1.00 97.00 212 THR A C 1
ATOM 1723 O O . THR A 1 212 ? -1.592 3.794 13.272 1.00 97.00 212 THR A O 1
ATOM 1726 N N . VAL A 1 213 ? -0.318 2.402 12.055 1.00 96.38 213 VAL A N 1
ATOM 1727 C CA . VAL A 1 213 ? 0.727 2.155 13.053 1.00 96.38 213 VAL A CA 1
ATOM 1728 C C . VAL A 1 213 ? 2.079 2.539 12.469 1.00 96.38 213 VAL A C 1
ATOM 1730 O O . VAL A 1 213 ? 2.439 2.081 11.385 1.00 96.38 213 VAL A O 1
ATOM 1733 N N . SER A 1 214 ? 2.839 3.358 13.193 1.00 95.81 214 SER A N 1
ATOM 1734 C CA . SER A 1 214 ? 4.276 3.534 12.972 1.00 95.81 214 SER A CA 1
ATOM 1735 C C . SER A 1 214 ? 5.045 2.646 13.931 1.00 95.81 214 SER A C 1
ATOM 1737 O O . SER A 1 214 ? 4.864 2.763 15.144 1.00 95.81 214 SER A O 1
ATOM 1739 N N . ALA A 1 215 ? 5.947 1.824 13.411 1.00 96.25 215 ALA A N 1
ATOM 1740 C CA . ALA A 1 215 ? 6.798 0.974 14.227 1.00 96.25 215 ALA A CA 1
ATOM 1741 C C . ALA A 1 215 ? 8.253 1.022 13.758 1.00 96.25 215 ALA A C 1
ATOM 1743 O O . ALA A 1 215 ? 8.534 0.988 12.560 1.00 96.25 215 ALA A O 1
ATOM 1744 N N . CYS A 1 216 ? 9.181 1.123 14.704 1.00 96.44 216 CYS A N 1
ATOM 1745 C CA . CYS A 1 216 ? 10.608 1.023 14.428 1.00 96.44 216 CYS A CA 1
ATOM 1746 C C . CYS A 1 216 ? 11.035 -0.439 14.572 1.00 96.44 216 CYS A C 1
ATOM 1748 O O . CYS A 1 216 ? 10.832 -1.043 15.626 1.00 96.44 216 CYS A O 1
ATOM 1750 N N . VAL A 1 217 ? 11.614 -0.998 13.512 1.00 95.56 217 VAL A N 1
ATOM 1751 C CA . VAL A 1 217 ? 12.070 -2.390 13.461 1.00 95.56 217 VAL A CA 1
ATOM 1752 C C . VAL A 1 217 ? 13.572 -2.449 13.707 1.00 95.56 217 VAL A C 1
ATOM 1754 O O . VAL A 1 217 ? 14.352 -1.800 13.016 1.00 95.56 217 VAL A O 1
ATOM 1757 N N . ARG A 1 218 ? 14.011 -3.251 14.669 1.00 92.94 218 ARG A N 1
ATOM 1758 C CA . ARG A 1 218 ? 15.429 -3.474 14.969 1.00 92.94 218 ARG A CA 1
ATOM 1759 C C . ARG A 1 218 ? 15.751 -4.956 14.902 1.00 92.94 218 ARG A C 1
ATOM 1761 O O . ARG A 1 218 ? 14.878 -5.803 15.035 1.00 92.94 218 ARG A O 1
ATOM 1768 N N . LEU A 1 219 ? 17.020 -5.277 14.685 1.00 90.75 219 LEU A N 1
ATOM 1769 C CA . LEU A 1 219 ? 17.485 -6.655 14.800 1.00 90.75 219 LEU A CA 1
ATOM 1770 C C . LEU A 1 219 ? 17.612 -7.002 16.286 1.00 90.75 219 LEU A C 1
ATOM 1772 O O . LEU A 1 219 ? 18.437 -6.418 16.987 1.00 90.75 219 LEU A O 1
ATOM 1776 N N . GLY A 1 220 ? 16.780 -7.928 16.750 1.00 91.19 220 GLY A N 1
ATOM 1777 C CA . GLY A 1 220 ? 16.885 -8.559 18.059 1.00 91.19 220 GLY A CA 1
ATOM 1778 C C . GLY A 1 220 ? 17.603 -9.915 17.982 1.00 91.19 220 GLY A C 1
ATOM 1779 O O . GLY A 1 220 ? 17.876 -10.416 16.888 1.00 91.19 220 GLY A O 1
ATOM 1780 N N . PRO A 1 221 ? 17.919 -10.528 19.136 1.00 91.25 221 PRO A N 1
ATOM 1781 C CA . PRO A 1 221 ? 18.628 -11.809 19.199 1.00 91.25 221 PRO A CA 1
ATOM 1782 C C . PRO A 1 221 ? 17.834 -12.980 18.594 1.00 91.25 221 PRO A C 1
ATOM 1784 O O . PRO A 1 221 ? 18.436 -13.859 17.984 1.00 91.25 221 PRO A O 1
ATOM 1787 N N . ASP A 1 222 ? 16.502 -12.960 18.706 1.00 93.12 222 ASP A N 1
ATOM 1788 C CA . ASP A 1 222 ? 15.610 -14.044 18.262 1.00 93.12 222 ASP A CA 1
ATOM 1789 C C . ASP A 1 222 ? 14.791 -13.691 17.004 1.00 93.12 222 ASP A C 1
ATOM 1791 O O . ASP A 1 222 ? 13.914 -14.445 16.583 1.00 93.12 222 ASP A O 1
ATOM 1795 N N . GLY A 1 223 ? 15.049 -12.529 16.396 1.00 90.88 223 GLY A N 1
ATOM 1796 C CA . GLY A 1 223 ? 14.269 -12.013 15.272 1.00 90.88 223 GLY A CA 1
ATOM 1797 C C . GLY A 1 223 ? 14.115 -10.491 15.305 1.00 90.88 223 GLY A C 1
ATOM 1798 O O . GLY A 1 223 ? 14.780 -9.820 16.094 1.00 90.88 223 GLY A O 1
ATOM 1799 N N . PRO A 1 224 ? 13.271 -9.917 14.432 1.00 92.50 224 PRO A N 1
ATOM 1800 C CA . PRO A 1 224 ? 13.014 -8.484 14.438 1.00 92.50 224 PRO A CA 1
ATOM 1801 C C . PRO A 1 224 ? 12.276 -8.066 15.719 1.00 92.50 224 PRO A C 1
ATOM 1803 O O . PRO A 1 224 ? 11.198 -8.576 16.012 1.00 92.50 224 PRO A O 1
ATOM 1806 N N . ASP A 1 225 ? 12.846 -7.112 16.449 1.00 93.75 225 ASP A N 1
ATOM 1807 C CA . ASP A 1 225 ? 12.179 -6.397 17.534 1.00 93.75 225 ASP A CA 1
ATOM 1808 C C . ASP A 1 225 ? 11.412 -5.210 16.943 1.00 93.75 225 ASP A C 1
ATOM 1810 O O . ASP A 1 225 ? 11.961 -4.432 16.158 1.00 93.75 225 ASP A O 1
ATOM 1814 N N . VAL A 1 226 ? 10.130 -5.088 17.275 1.00 94.31 226 VAL A N 1
ATOM 1815 C CA . VAL A 1 226 ? 9.223 -4.103 16.683 1.00 94.31 226 VAL A CA 1
ATOM 1816 C C . VAL A 1 226 ? 8.669 -3.231 17.796 1.00 94.31 226 VAL A C 1
ATOM 1818 O O . VAL A 1 226 ? 7.853 -3.671 18.601 1.00 94.31 226 VAL A O 1
ATOM 1821 N N . THR A 1 227 ? 9.094 -1.970 17.827 1.00 95.50 227 THR A N 1
ATOM 1822 C CA . THR A 1 227 ? 8.597 -0.988 18.796 1.00 95.50 227 THR A CA 1
ATOM 1823 C C . THR A 1 227 ? 7.590 -0.063 18.126 1.00 95.50 227 THR A C 1
ATOM 1825 O O . THR A 1 227 ? 7.952 0.701 17.230 1.00 95.50 227 THR A O 1
ATOM 1828 N N . GLU A 1 228 ? 6.333 -0.109 18.562 1.00 95.94 228 GLU A N 1
ATOM 1829 C CA . GLU A 1 228 ? 5.310 0.854 18.149 1.00 95.94 228 GLU A CA 1
ATOM 1830 C C . GLU A 1 228 ? 5.621 2.245 18.721 1.00 95.94 228 GLU A C 1
ATOM 1832 O O . GLU A 1 228 ? 5.914 2.394 19.906 1.00 95.94 228 GLU A O 1
ATOM 1837 N N . VAL A 1 229 ? 5.571 3.265 17.863 1.00 94.69 229 VAL A N 1
ATOM 1838 C CA . VAL A 1 229 ? 5.878 4.662 18.220 1.00 94.69 229 VAL A CA 1
ATOM 1839 C C . VAL A 1 229 ? 4.646 5.556 18.113 1.00 94.69 229 VAL A C 1
ATOM 1841 O O . VAL A 1 229 ? 4.512 6.517 18.867 1.00 94.69 229 VAL A O 1
ATOM 1844 N N . ALA A 1 230 ? 3.739 5.253 17.184 1.00 94.69 230 ALA A N 1
ATOM 1845 C CA . ALA A 1 230 ? 2.495 5.991 17.016 1.00 94.69 230 ALA A CA 1
ATOM 1846 C C . ALA A 1 230 ? 1.397 5.079 16.476 1.00 94.69 230 ALA A C 1
ATOM 1848 O O . ALA A 1 230 ? 1.656 4.250 15.599 1.00 94.69 230 ALA A O 1
ATOM 1849 N 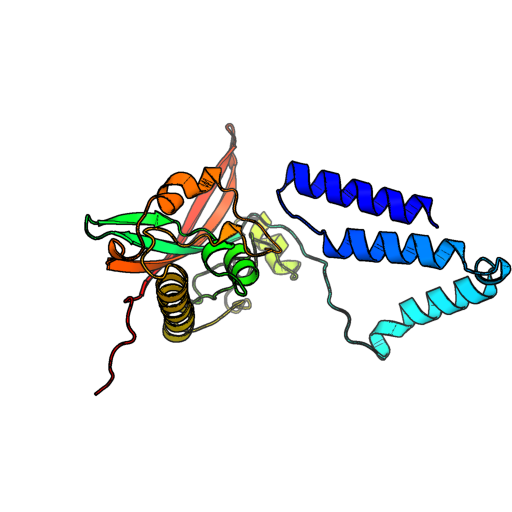N . ARG A 1 231 ? 0.167 5.301 16.940 1.00 96.31 231 ARG A N 1
ATOM 1850 C CA . ARG A 1 231 ? -1.033 4.628 16.454 1.00 96.31 231 ARG A CA 1
ATOM 1851 C C . ARG A 1 231 ? -2.185 5.612 16.359 1.00 96.31 231 ARG A C 1
ATOM 1853 O O . ARG A 1 231 ? -2.500 6.291 17.330 1.00 96.31 231 ARG A O 1
ATOM 1860 N N . ASP A 1 232 ? -2.831 5.592 15.203 1.00 95.69 232 ASP A N 1
ATOM 1861 C CA . ASP A 1 232 ? -4.099 6.258 14.952 1.00 95.69 232 ASP A CA 1
ATOM 1862 C C . ASP A 1 232 ? -5.142 5.222 14.554 1.00 95.69 232 ASP A C 1
ATOM 1864 O O . ASP A 1 232 ? -4.846 4.255 13.842 1.00 95.69 232 ASP A O 1
ATOM 1868 N N . GLU A 1 233 ? -6.381 5.461 14.959 1.00 97.19 233 GLU A N 1
ATOM 1869 C CA . GLU A 1 233 ? -7.507 4.616 14.603 1.00 97.19 233 GLU A CA 1
ATOM 1870 C C . GLU A 1 233 ? -8.791 5.431 14.502 1.00 97.19 233 GLU A C 1
ATOM 1872 O O . GLU A 1 233 ? -8.979 6.404 15.235 1.00 97.19 233 GLU A O 1
ATOM 1877 N N . PHE A 1 234 ? -9.668 5.039 13.582 1.00 97.75 234 PHE A N 1
ATOM 1878 C CA . PHE A 1 234 ? -11.043 5.519 13.548 1.00 97.75 234 PHE A CA 1
ATOM 1879 C C . PHE A 1 234 ? -11.984 4.451 12.993 1.00 97.75 234 PHE A C 1
ATOM 1881 O O . PHE A 1 234 ? -11.604 3.627 12.153 1.00 97.75 234 PHE A O 1
ATOM 1888 N N . GLU A 1 235 ? -13.223 4.509 13.463 1.00 97.94 235 GLU A N 1
ATOM 1889 C CA . GLU A 1 235 ? -14.318 3.660 13.013 1.00 97.94 235 GLU A CA 1
ATOM 1890 C C . GLU A 1 235 ? -14.873 4.132 11.667 1.00 97.94 235 GLU A C 1
ATOM 1892 O O . GLU A 1 235 ? -14.939 5.323 11.348 1.00 97.94 235 GLU A O 1
ATOM 1897 N N . ILE A 1 236 ? -15.279 3.162 10.858 1.00 98.12 236 ILE A N 1
ATOM 1898 C CA . ILE A 1 236 ? -15.906 3.344 9.559 1.00 98.12 236 ILE A CA 1
ATOM 1899 C C . ILE A 1 236 ? -17.237 2.589 9.597 1.00 98.12 236 ILE A C 1
ATOM 1901 O O . ILE A 1 236 ? -17.231 1.356 9.507 1.00 98.12 236 ILE A O 1
ATOM 1905 N N . PRO A 1 237 ? -18.375 3.297 9.682 1.00 97.06 237 PRO A N 1
ATOM 1906 C CA . PRO A 1 237 ? -19.679 2.654 9.591 1.00 97.06 237 PRO A CA 1
ATOM 1907 C C . PRO A 1 237 ? -19.875 2.055 8.193 1.00 97.06 237 PRO A C 1
ATOM 1909 O O . PRO A 1 237 ? -19.316 2.559 7.213 1.00 97.06 237 PRO A O 1
ATOM 1912 N N . LEU A 1 238 ? -20.690 1.003 8.076 1.00 94.56 238 LEU A N 1
ATOM 1913 C CA . LEU A 1 238 ? -20.971 0.349 6.787 1.00 94.56 238 LEU A CA 1
ATOM 1914 C C . LEU A 1 238 ? -21.696 1.263 5.798 1.00 94.56 238 LEU A C 1
ATOM 1916 O O . LEU A 1 238 ? -21.457 1.207 4.590 1.00 94.56 238 LEU A O 1
ATOM 1920 N N . LEU A 1 239 ? -22.564 2.126 6.319 1.00 88.94 239 LEU A N 1
ATOM 1921 C CA . LEU A 1 239 ? -23.301 3.113 5.549 1.00 88.94 239 LEU A CA 1
ATOM 1922 C C . LEU A 1 239 ? -22.721 4.507 5.810 1.00 88.94 239 LEU A C 1
ATOM 1924 O O . LEU A 1 239 ? -22.277 4.791 6.923 1.00 88.94 239 LEU A O 1
ATOM 1928 N N . PRO A 1 240 ? -22.687 5.389 4.798 1.00 79.56 240 PRO A N 1
ATOM 1929 C CA . PRO A 1 240 ? -22.313 6.778 5.017 1.00 79.56 240 PRO A CA 1
ATOM 1930 C C . PRO A 1 240 ? -23.300 7.440 5.981 1.00 79.56 240 PRO A C 1
ATOM 1932 O O . PRO A 1 240 ? -24.503 7.198 5.877 1.00 79.56 240 PRO A O 1
ATOM 1935 N N . ASP A 1 241 ? -22.800 8.318 6.855 1.00 68.31 241 ASP A N 1
ATOM 1936 C CA . ASP A 1 241 ? -23.660 9.189 7.654 1.00 68.31 241 ASP A CA 1
ATOM 1937 C C . ASP A 1 241 ? -24.591 9.952 6.710 1.00 68.31 241 ASP A C 1
ATOM 1939 O O . ASP A 1 241 ? -24.137 10.704 5.835 1.00 68.31 241 ASP A O 1
ATOM 1943 N N . VAL A 1 242 ? -25.898 9.742 6.870 1.00 56.44 242 VAL A N 1
ATOM 1944 C CA . VAL A 1 242 ? -26.903 10.586 6.232 1.00 56.44 242 VAL A CA 1
ATOM 1945 C C . VAL A 1 242 ? -26.774 11.939 6.913 1.00 56.44 242 VAL A C 1
ATOM 1947 O O . VAL A 1 242 ? -27.237 12.135 8.031 1.00 56.44 242 VAL A O 1
ATOM 1950 N N . LYS A 1 243 ? -26.042 12.856 6.283 1.00 52.53 243 LYS A N 1
ATOM 1951 C CA . LYS A 1 243 ? -26.096 14.256 6.683 1.00 52.53 243 LYS A CA 1
ATOM 1952 C C . LYS A 1 243 ? -27.475 14.772 6.289 1.00 52.53 243 LYS A C 1
ATOM 1954 O O . LYS A 1 243 ? -27.721 14.930 5.093 1.00 52.53 243 LYS A O 1
ATOM 1959 N N . ASP A 1 244 ? -28.333 14.958 7.289 1.00 40.25 244 ASP A N 1
ATOM 1960 C CA . ASP A 1 244 ? -29.544 15.779 7.191 1.00 40.25 244 ASP A CA 1
ATOM 1961 C C . ASP A 1 244 ? -29.206 17.210 6.733 1.00 40.25 244 ASP A C 1
ATOM 1963 O O . ASP A 1 244 ? -28.152 17.750 7.161 1.00 40.25 244 ASP A O 1
#